Protein AF-A0AAP0NR11-F1 (afdb_monomer)

Secondary structure (DSSP, 8-state):
---EEEP--EETTEE---EEEHHHHHHHHS--HHHHHS-TT---TTTTT---SHHHHHHTTPPP--S-HHHHHHTT-SSHHHHHHHH-TTS---------GGGTT---TTHHHHHHHHHHH---S-TTS--HHHHHHHHHHHHHHHHTT-TTSS----S-TTHHHHHHHHHHHHTTTHHHH--GGGG-TTSHHHHHS-HHHHHHHHHHHHHHHHTSHHHHHHHHHHHHHHHHHHHHHHHHHHHHHHHHHHHHHHHHHHHHHHHHHHHTS-----------

Radius of gyration: 32.64 Å; Cα contacts (8 Å, |Δi|>4): 226; chains: 1; bounding box: 87×51×106 Å

InterPro domains:
  IPR018866 Zinc-finger domain of monoamine-oxidase A repressor R1 [PF10497] (2-84)
  IPR040221 CDCA7/CDA7L [PTHR31169] (1-272)

Mean predicted aligned error: 17.97 Å

pLDDT: mean 75.11, std 17.13, range [30.91, 95.12]

Solvent-accessible surface area (backbone atoms only — not comparable to full-atom values): 16520 Å² total; per-residue (Å²): 133,87,62,59,20,61,30,54,42,68,56,94,94,38,73,45,86,58,67,37,44,37,66,56,33,23,33,45,63,58,40,56,26,75,66,44,53,73,39,82,74,33,58,40,49,65,81,68,71,66,40,66,46,48,70,54,22,46,76,72,76,40,75,59,60,72,90,38,50,65,56,19,49,72,46,66,32,75,8,31,45,60,41,44,70,76,58,40,84,82,70,64,73,81,59,79,79,83,67,74,56,49,80,85,67,59,63,54,91,65,42,70,57,48,30,52,48,38,57,75,70,46,82,74,94,60,90,90,64,83,50,58,53,56,53,52,48,49,52,38,50,51,57,46,37,60,74,73,72,53,79,74,76,83,71,69,89,60,102,57,103,25,62,63,40,56,53,47,52,48,53,30,56,78,67,56,58,44,82,80,82,51,68,85,70,42,51,42,83,75,44,58,35,55,71,73,49,53,58,68,59,54,49,53,56,49,51,51,47,49,54,52,31,58,68,28,67,71,51,40,54,50,51,51,52,51,50,50,54,51,52,51,52,45,50,55,46,32,51,53,51,51,56,50,53,51,52,51,54,52,51,52,51,53,51,51,52,53,51,54,52,54,53,54,60,61,73,71,57,78,86,77,72,82,81,80,79,82,80,132

Structure (mmCIF, N/CA/C/O backbone):
data_AF-A0AAP0NR11-F1
#
_entry.id   AF-A0AAP0NR11-F1
#
loop_
_atom_site.group_PDB
_atom_site.id
_atom_site.type_symbol
_atom_site.label_atom_id
_atom_site.label_alt_id
_atom_site.label_comp_id
_atom_site.label_asym_id
_atom_site.label_entity_id
_atom_site.label_seq_id
_atom_site.pdbx_PDB_ins_code
_atom_site.Cartn_x
_atom_site.Cartn_y
_atom_site.Cartn_z
_atom_site.occupancy
_atom_site.B_iso_or_equiv
_atom_site.auth_seq_id
_atom_site.auth_comp_id
_atom_site.auth_asym_id
_atom_site.auth_atom_id
_atom_site.pdbx_PDB_model_num
ATOM 1 N N . MET A 1 1 ? 3.308 -24.407 17.483 1.00 49.34 1 MET A N 1
ATOM 2 C CA . MET A 1 1 ? 1.849 -24.651 17.505 1.00 49.34 1 MET A CA 1
ATOM 3 C C . MET A 1 1 ? 1.157 -23.305 17.595 1.00 49.34 1 MET A C 1
ATOM 5 O O . MET A 1 1 ? 1.427 -22.575 18.539 1.00 49.34 1 MET A O 1
ATOM 9 N N . ASP A 1 2 ? 0.330 -22.951 16.612 1.00 61.47 2 ASP A N 1
ATOM 10 C CA . ASP A 1 2 ? -0.389 -21.673 16.616 1.00 61.47 2 ASP A CA 1
ATOM 11 C C . ASP A 1 2 ? -1.641 -21.787 17.493 1.00 61.47 2 ASP A C 1
ATOM 13 O O . ASP A 1 2 ? -2.622 -22.430 17.123 1.00 61.47 2 ASP A O 1
ATOM 17 N N . PHE A 1 3 ? -1.594 -21.173 18.672 1.00 80.56 3 PHE A N 1
ATOM 18 C CA . PHE A 1 3 ? -2.722 -21.089 19.595 1.00 80.56 3 PHE A CA 1
ATOM 19 C C . PHE A 1 3 ? -3.947 -20.419 18.929 1.00 80.56 3 PHE A C 1
ATOM 21 O O . PHE A 1 3 ? -3.820 -19.422 18.200 1.00 80.56 3 PHE A O 1
ATOM 28 N N . ALA A 1 4 ? -5.145 -20.969 19.162 1.00 86.38 4 ALA A N 1
ATOM 29 C CA . ALA A 1 4 ? -6.392 -20.514 18.549 1.00 86.38 4 ALA A CA 1
ATOM 30 C C . ALA A 1 4 ? -7.569 -20.565 19.532 1.00 86.38 4 ALA A C 1
ATOM 32 O O . ALA A 1 4 ? -7.742 -21.556 20.233 1.00 86.38 4 ALA A O 1
ATOM 33 N N . ALA A 1 5 ? -8.406 -19.525 19.511 1.00 91.19 5 ALA A N 1
ATOM 34 C CA . ALA A 1 5 ? -9.618 -19.440 20.320 1.00 91.19 5 ALA A CA 1
ATOM 35 C C . ALA A 1 5 ? -10.803 -20.129 19.625 1.00 91.19 5 ALA A C 1
ATOM 37 O O . ALA A 1 5 ? -11.060 -19.893 18.433 1.00 91.19 5 ALA A O 1
ATOM 38 N N . SER A 1 6 ? -11.547 -20.951 20.365 1.00 93.00 6 SER A N 1
ATOM 39 C CA . SER A 1 6 ? -12.730 -21.681 19.892 1.00 93.00 6 SER A CA 1
ATOM 40 C C . SER A 1 6 ? -14.030 -21.024 20.347 1.00 93.00 6 SER A C 1
ATOM 42 O O . SER A 1 6 ? -14.212 -20.717 21.520 1.00 93.00 6 SER A O 1
ATOM 44 N N . CYS A 1 7 ? -14.975 -20.845 19.422 1.00 94.25 7 CYS A N 1
ATOM 45 C CA . CYS A 1 7 ? -16.296 -20.303 19.739 1.00 94.25 7 CYS A CA 1
ATOM 46 C C . CYS A 1 7 ? -17.083 -21.240 20.668 1.00 94.25 7 CYS A C 1
ATOM 48 O O . CYS A 1 7 ? -17.211 -22.422 20.363 1.00 94.25 7 CYS A O 1
ATOM 50 N N . LYS A 1 8 ? -17.693 -20.706 21.733 1.00 92.88 8 LYS A N 1
ATOM 51 C CA . LYS A 1 8 ? -18.526 -21.476 22.679 1.00 92.88 8 LYS A CA 1
ATOM 52 C C . LYS A 1 8 ? -20.033 -21.361 22.402 1.00 92.88 8 LYS A C 1
ATOM 54 O O . LYS A 1 8 ? -20.853 -21.948 23.094 1.00 92.88 8 LYS A O 1
ATOM 59 N N . ASN A 1 9 ? -20.423 -20.613 21.364 1.00 92.69 9 ASN A N 1
ATOM 60 C CA . ASN A 1 9 ? -21.831 -20.430 21.006 1.00 92.69 9 ASN A CA 1
ATOM 61 C C . ASN A 1 9 ? -22.485 -21.729 20.501 1.00 92.69 9 ASN A C 1
ATOM 63 O O . ASN A 1 9 ? -21.974 -22.354 19.570 1.00 92.69 9 ASN A O 1
ATOM 67 N N . GLN A 1 10 ? -23.677 -22.026 21.013 1.00 89.69 10 GLN A N 1
ATOM 68 C CA . GLN A 1 10 ? -24.597 -23.035 20.486 1.00 89.69 10 GLN A CA 1
ATOM 69 C C . GLN A 1 10 ? -25.785 -22.332 19.817 1.00 89.69 10 GLN A C 1
ATOM 71 O O . GLN A 1 10 ? -26.275 -21.319 20.321 1.00 89.69 10 GLN A O 1
ATOM 76 N N . LYS A 1 11 ? -26.196 -22.798 18.636 1.00 82.88 11 LYS A N 1
ATOM 77 C CA . LYS A 1 11 ? -27.389 -22.304 17.937 1.00 82.88 11 LYS A CA 1
ATOM 78 C C . LYS A 1 11 ? -28.123 -23.495 17.328 1.00 82.88 11 LYS A C 1
ATOM 80 O O . LYS A 1 11 ? -27.483 -24.270 16.624 1.00 82.88 11 LYS A O 1
ATOM 85 N N . ASP A 1 12 ? -29.426 -23.608 17.585 1.00 79.50 12 ASP A N 1
ATOM 86 C CA . ASP A 1 12 ? -30.281 -24.698 17.089 1.00 79.50 12 ASP A CA 1
ATOM 87 C C . ASP A 1 12 ? -29.669 -26.083 17.409 1.00 79.50 12 ASP A C 1
ATOM 89 O O . ASP A 1 12 ? -29.447 -26.900 16.516 1.00 79.50 12 ASP A O 1
ATOM 93 N N . ASP A 1 13 ? -29.255 -26.268 18.672 1.00 82.62 13 ASP A N 1
ATOM 94 C CA . ASP A 1 13 ? -28.552 -27.447 19.215 1.00 82.62 13 ASP A CA 1
ATOM 95 C C . ASP A 1 13 ? -27.232 -27.832 18.519 1.00 82.62 13 ASP A C 1
ATOM 97 O O . ASP A 1 13 ? -26.645 -28.883 18.780 1.00 82.62 13 ASP A O 1
ATOM 101 N N . LYS A 1 14 ? -26.692 -26.952 17.664 1.00 89.44 14 LYS A N 1
ATOM 102 C CA . LYS A 1 14 ? -25.403 -27.140 16.987 1.00 89.44 14 LYS A CA 1
ATOM 103 C C . LYS A 1 14 ? -24.339 -26.206 17.551 1.00 89.44 14 LYS A C 1
ATOM 105 O O . LYS A 1 14 ? -24.483 -24.979 17.565 1.00 89.44 14 LYS A O 1
ATOM 110 N N . ALA A 1 15 ? -23.222 -26.795 17.974 1.00 90.25 15 ALA A N 1
ATOM 111 C CA . ALA A 1 15 ? -22.044 -26.049 18.394 1.00 90.25 15 ALA A CA 1
ATOM 112 C C . ALA A 1 15 ? -21.392 -25.335 17.200 1.00 90.25 15 ALA A C 1
ATOM 114 O O . ALA A 1 15 ? -21.221 -25.893 16.113 1.00 90.25 15 ALA A O 1
ATOM 115 N N . CYS A 1 16 ? -21.004 -24.080 17.402 1.00 92.62 16 CYS A N 1
ATOM 116 C CA . CYS A 1 16 ? -20.279 -23.315 16.400 1.00 92.62 16 CYS A CA 1
ATOM 117 C C . CYS A 1 16 ? -18.849 -23.853 16.234 1.00 92.62 16 CYS A C 1
ATOM 119 O O . CYS A 1 16 ? -18.054 -23.812 17.166 1.00 92.62 16 CYS A O 1
ATOM 121 N N . SER A 1 17 ? -18.485 -24.279 15.024 1.00 91.75 17 SER A N 1
ATOM 122 C CA . SER A 1 17 ? -17.158 -24.839 14.721 1.00 91.75 17 SER A CA 1
ATOM 123 C C . SER A 1 17 ? -16.070 -23.795 14.425 1.00 91.75 17 SER A C 1
ATOM 125 O O . SER A 1 17 ? -14.934 -24.148 14.113 1.00 91.75 17 SER A O 1
ATOM 127 N N . PHE A 1 18 ? -16.387 -22.496 14.492 1.00 90.50 18 PHE A N 1
ATOM 128 C CA . PHE A 1 18 ? -15.426 -21.448 14.150 1.00 90.50 18 PHE A CA 1
ATOM 129 C C . PHE A 1 18 ? -14.311 -21.332 15.191 1.00 90.50 18 PHE A C 1
ATOM 131 O O . PHE A 1 18 ? -14.563 -21.096 16.376 1.00 90.50 18 PHE A O 1
ATOM 138 N N . ARG A 1 19 ? -13.071 -21.386 14.699 1.00 90.81 19 ARG A N 1
ATOM 139 C CA . ARG A 1 19 ? -11.845 -21.113 15.450 1.00 90.81 19 ARG A CA 1
ATOM 140 C C . ARG A 1 19 ? -11.096 -19.939 14.838 1.00 90.81 19 ARG A C 1
ATOM 142 O O . ARG A 1 19 ? -11.126 -19.743 13.623 1.00 90.81 19 ARG A O 1
ATOM 149 N N . PHE A 1 20 ? -10.430 -19.157 15.677 1.00 91.25 20 PHE A N 1
ATOM 150 C CA . PHE A 1 20 ? -9.641 -18.003 15.258 1.00 91.25 20 PHE A CA 1
ATOM 151 C C . PHE A 1 20 ? -8.220 -18.131 15.789 1.00 91.25 20 PHE A C 1
ATOM 153 O O . PHE A 1 20 ? -8.024 -18.238 16.995 1.00 91.25 20 PHE A O 1
ATOM 160 N N . CYS A 1 21 ? -7.223 -18.073 14.905 1.00 92.12 21 CYS A N 1
ATOM 161 C CA . CYS A 1 21 ? -5.835 -17.980 15.349 1.00 92.12 21 CYS A CA 1
ATOM 162 C C . CYS A 1 21 ? -5.571 -16.631 16.034 1.00 92.12 21 CYS A C 1
ATOM 164 O O . CYS A 1 21 ? -6.251 -15.632 15.748 1.00 92.12 21 CYS A O 1
ATOM 166 N N . TYR A 1 22 ? -4.536 -16.583 16.878 1.00 91.62 22 TYR A N 1
ATOM 167 C CA . TYR A 1 22 ? -4.174 -15.380 17.636 1.00 91.62 22 TYR A CA 1
ATOM 168 C C . TYR A 1 22 ? -4.027 -14.134 16.740 1.00 91.62 22 TYR A C 1
ATOM 170 O O . TYR A 1 22 ? -4.594 -13.080 17.033 1.00 91.62 22 TYR A O 1
ATOM 178 N N . LYS A 1 23 ? -3.337 -14.253 15.590 1.00 91.56 23 LYS A N 1
ATOM 179 C CA . LYS A 1 23 ? -3.104 -13.123 14.669 1.00 91.56 23 LYS A CA 1
ATOM 180 C C . LYS A 1 23 ? -4.404 -12.593 14.089 1.00 91.56 23 LYS A C 1
ATOM 182 O O . LYS A 1 23 ? -4.552 -11.381 13.944 1.00 91.56 23 LYS A O 1
ATOM 187 N N . CYS A 1 24 ? -5.317 -13.475 13.689 1.00 91.81 24 CYS A N 1
ATOM 188 C CA . CYS A 1 24 ? -6.574 -13.052 13.087 1.00 91.81 24 CYS A CA 1
ATOM 189 C C . CYS A 1 24 ? -7.455 -12.356 14.112 1.00 91.81 24 CYS A C 1
ATOM 191 O O . CYS A 1 24 ? -8.019 -11.312 13.792 1.00 91.81 24 CYS A O 1
ATOM 193 N N . LEU A 1 25 ? -7.547 -12.904 15.322 1.00 93.06 25 LEU A N 1
ATOM 194 C CA . LEU A 1 25 ? -8.389 -12.337 16.361 1.00 93.06 25 LEU A CA 1
ATOM 195 C C . LEU A 1 25 ? -7.869 -10.963 16.812 1.00 93.06 25 LEU A C 1
ATOM 197 O O . LEU A 1 25 ? -8.614 -9.980 16.768 1.00 93.06 25 LEU A O 1
ATOM 201 N N . LEU A 1 26 ? -6.560 -10.863 17.058 1.00 93.31 26 LEU A N 1
ATOM 202 C CA . LEU A 1 26 ? -5.912 -9.620 17.463 1.00 93.31 26 LEU A CA 1
ATOM 203 C C . LEU A 1 26 ? -5.970 -8.563 16.356 1.00 93.31 26 LEU A C 1
ATOM 205 O O . LEU A 1 26 ? -6.499 -7.474 16.553 1.00 93.31 26 LEU A O 1
ATOM 209 N N . ASN A 1 27 ? -5.474 -8.875 15.156 1.00 93.56 27 ASN A N 1
ATOM 210 C CA . ASN A 1 27 ? -5.339 -7.856 14.115 1.00 93.56 27 ASN A CA 1
ATOM 211 C C . ASN A 1 27 ? -6.687 -7.457 13.494 1.00 93.56 27 ASN A C 1
ATOM 213 O O . ASN A 1 27 ? -6.830 -6.317 13.051 1.00 93.56 27 ASN A O 1
ATOM 217 N N . ARG A 1 28 ? -7.675 -8.364 13.409 1.00 93.44 28 ARG A N 1
ATOM 218 C CA . ARG A 1 28 ? -8.979 -8.029 12.804 1.00 93.44 28 ARG A CA 1
ATOM 219 C C . ARG A 1 28 ? -9.981 -7.473 13.801 1.00 93.44 28 ARG A C 1
ATOM 221 O O . ARG A 1 28 ? -10.780 -6.644 13.376 1.00 93.44 28 ARG A O 1
ATOM 228 N N . TYR A 1 29 ? -9.947 -7.907 15.059 1.00 94.50 29 TYR A N 1
ATOM 229 C CA . TYR A 1 29 ? -10.989 -7.587 16.042 1.00 94.50 29 TYR A CA 1
ATOM 230 C C . TYR A 1 29 ? -10.459 -6.975 17.344 1.00 94.50 29 TYR A C 1
ATOM 232 O O . TYR A 1 29 ? -11.252 -6.440 18.105 1.00 94.50 29 TYR A O 1
ATOM 240 N N . GLY A 1 30 ? -9.144 -6.988 17.582 1.00 93.38 30 GLY A N 1
ATOM 241 C CA . GLY A 1 30 ? -8.538 -6.395 18.779 1.00 93.38 30 GLY A CA 1
ATOM 242 C C . GLY A 1 30 ? -8.634 -7.278 20.021 1.00 93.38 30 GLY A C 1
ATOM 243 O O . GLY A 1 30 ? -8.375 -6.806 21.120 1.00 93.38 30 GLY A O 1
ATOM 244 N N . GLU A 1 31 ? -8.998 -8.549 19.853 1.00 94.19 31 GLU A N 1
ATOM 245 C CA . GLU A 1 31 ? -9.182 -9.519 20.936 1.00 94.19 31 GLU A CA 1
ATOM 246 C C . GLU A 1 31 ? -7.982 -10.476 21.004 1.00 94.19 31 GLU A C 1
ATOM 248 O O . GLU A 1 31 ? -7.494 -10.939 19.968 1.00 94.19 31 GLU A O 1
ATOM 253 N N . LYS A 1 32 ? -7.492 -10.789 22.209 1.00 92.38 32 LYS A N 1
ATOM 254 C CA . LYS A 1 32 ? -6.406 -11.765 22.399 1.00 92.38 32 LYS A CA 1
ATOM 255 C C . LYS A 1 32 ? -6.979 -13.165 22.555 1.00 92.38 32 LYS A C 1
ATOM 257 O O . LYS A 1 32 ? -7.907 -13.367 23.331 1.00 92.38 32 LYS A O 1
ATOM 262 N N . ALA A 1 33 ? -6.439 -14.131 21.818 1.00 91.38 33 ALA A N 1
ATOM 263 C CA . ALA A 1 33 ? -6.994 -15.482 21.799 1.00 91.38 33 ALA A CA 1
ATOM 264 C C . ALA A 1 33 ? -6.920 -16.153 23.173 1.00 91.38 33 ALA A C 1
ATOM 266 O O . ALA A 1 33 ? -7.853 -16.851 23.550 1.00 91.38 33 ALA A O 1
ATOM 267 N N . GLU A 1 34 ? -5.842 -15.921 23.914 1.00 90.00 34 GLU A N 1
ATOM 268 C CA . GLU A 1 34 ? -5.589 -16.492 25.235 1.00 90.00 34 GLU A CA 1
ATOM 269 C C . GLU A 1 34 ? -6.662 -16.046 26.231 1.00 90.00 34 GLU A C 1
ATOM 271 O O . GLU A 1 34 ? -7.230 -16.861 26.948 1.00 90.00 34 GLU A O 1
ATOM 276 N N . GLU A 1 35 ? -6.999 -14.755 26.208 1.00 90.75 35 GLU A N 1
ATOM 277 C CA . GLU A 1 35 ? -8.055 -14.180 27.042 1.00 90.75 35 GLU A CA 1
ATOM 278 C C . GLU A 1 35 ? -9.434 -14.725 26.640 1.00 90.75 35 GLU A C 1
ATOM 280 O O . GLU A 1 35 ? -10.253 -15.028 27.502 1.00 90.75 35 GLU A O 1
ATOM 285 N N . MET A 1 36 ? -9.696 -14.875 25.336 1.00 91.12 36 MET A N 1
ATOM 286 C CA . MET A 1 36 ? -10.998 -15.338 24.846 1.00 91.12 36 MET A CA 1
ATOM 287 C C . MET A 1 36 ? -11.228 -16.840 25.056 1.00 91.12 36 MET A C 1
ATOM 289 O O . MET A 1 36 ? -12.372 -17.251 25.215 1.00 91.12 36 MET A O 1
ATOM 293 N N . GLU A 1 37 ? -10.179 -17.665 25.066 1.00 87.38 37 GLU A N 1
ATOM 294 C CA . GLU A 1 37 ? -10.310 -19.108 25.315 1.00 87.38 37 GLU A CA 1
ATOM 295 C C . GLU A 1 37 ? -10.676 -19.409 26.778 1.00 87.38 37 GLU A C 1
ATOM 297 O O . GLU A 1 37 ? -11.389 -20.376 27.039 1.00 87.38 37 GLU A O 1
ATOM 302 N N . LEU A 1 38 ? -10.243 -18.561 27.720 1.00 88.00 38 LEU A N 1
ATOM 303 C CA . LEU A 1 38 ? -10.585 -18.670 29.145 1.00 88.00 38 LEU A CA 1
ATOM 304 C C . LEU A 1 38 ? -12.047 -18.297 29.444 1.00 88.00 38 LEU A C 1
ATOM 306 O O . LEU A 1 38 ? -12.577 -18.657 30.494 1.00 88.00 38 LEU A O 1
ATOM 310 N N . LEU A 1 39 ? -12.708 -17.578 28.535 1.00 86.75 39 LEU A N 1
ATOM 311 C CA . LEU A 1 39 ? -14.103 -17.178 28.680 1.00 86.75 39 LEU A CA 1
ATOM 312 C C . LEU A 1 39 ? -15.030 -18.317 28.231 1.00 86.75 39 LEU A C 1
ATOM 314 O O . LEU A 1 39 ? -15.164 -18.609 27.040 1.00 86.75 39 LEU A O 1
ATOM 318 N N . GLY A 1 40 ? -15.711 -18.940 29.196 1.00 84.50 40 GLY A N 1
ATOM 319 C CA . GLY A 1 40 ? -16.619 -20.070 28.955 1.00 84.50 40 GLY A CA 1
ATOM 320 C C . GLY A 1 40 ? -17.818 -19.750 28.052 1.00 84.50 40 GLY A C 1
ATOM 321 O O . GLY A 1 40 ? -18.395 -20.655 27.454 1.00 84.50 40 GLY A O 1
ATOM 322 N N . ASP A 1 41 ? -18.167 -18.474 27.900 1.00 89.81 41 ASP A N 1
ATOM 323 C CA . ASP A 1 41 ? -19.297 -17.979 27.113 1.00 89.81 41 ASP A CA 1
ATOM 324 C C . ASP A 1 41 ? -18.874 -17.191 25.858 1.00 89.81 41 ASP A C 1
ATOM 326 O O . ASP A 1 41 ? -19.718 -16.590 25.181 1.00 89.81 41 ASP A O 1
ATOM 330 N N . TRP A 1 42 ? -17.583 -17.197 25.498 1.00 94.00 42 TRP A N 1
ATOM 331 C CA . TRP A 1 42 ? -17.103 -16.393 24.377 1.00 94.00 42 TRP A CA 1
ATOM 332 C C . TRP A 1 42 ? -17.740 -16.793 23.039 1.00 94.00 42 TRP A C 1
ATOM 334 O O . TRP A 1 42 ? -17.718 -17.948 22.595 1.00 94.00 42 TRP A O 1
ATOM 344 N N . LYS A 1 43 ? -18.268 -15.788 22.333 1.00 95.06 43 LYS A N 1
ATOM 345 C CA . LYS A 1 43 ? -18.882 -15.934 21.007 1.00 95.06 43 LYS A CA 1
ATOM 346 C C . LYS A 1 43 ? -17.980 -15.333 19.941 1.00 95.06 43 LYS A C 1
ATOM 348 O O . LYS A 1 43 ? -17.540 -14.189 20.044 1.00 95.06 43 LYS A O 1
ATOM 353 N N . CYS A 1 44 ? -17.761 -16.054 18.847 1.00 94.62 44 CYS A N 1
ATOM 354 C CA . CYS A 1 44 ? -16.902 -15.550 17.782 1.00 94.62 44 CYS A CA 1
ATOM 355 C C . CYS A 1 44 ? -17.515 -14.333 17.055 1.00 94.62 44 CYS A C 1
ATOM 357 O O . CYS A 1 44 ? -18.737 -14.136 17.083 1.00 94.62 44 CYS A O 1
ATOM 359 N N . PRO A 1 45 ? -16.703 -13.539 16.330 1.00 95.12 45 PRO A N 1
ATOM 360 C CA . PRO A 1 45 ? -17.183 -12.375 15.582 1.00 95.12 45 PRO A CA 1
ATOM 361 C C . PRO A 1 45 ? -18.342 -12.666 14.618 1.00 95.12 45 PRO A C 1
ATOM 363 O O . PRO A 1 45 ? -19.176 -11.800 14.367 1.00 95.12 45 PRO A O 1
ATOM 366 N N . LYS A 1 46 ? -18.421 -13.883 14.060 1.00 93.62 46 LYS A N 1
ATOM 367 C CA . LYS A 1 46 ? -19.529 -14.285 13.178 1.00 93.62 46 LYS A CA 1
ATOM 368 C C . LYS A 1 46 ? -20.831 -14.467 13.958 1.00 93.62 46 LYS A C 1
ATOM 370 O O . LYS A 1 46 ? -21.846 -13.922 13.538 1.00 93.62 46 LYS A O 1
ATOM 375 N N . CYS A 1 47 ? -20.791 -15.168 15.092 1.00 94.00 47 CYS A N 1
ATOM 376 C CA . CYS A 1 47 ? -21.945 -15.354 15.978 1.00 94.00 47 CYS A CA 1
ATOM 377 C C . CYS A 1 47 ? -22.429 -14.038 16.596 1.00 94.00 47 CYS A C 1
ATOM 379 O O . CYS A 1 47 ? -23.623 -13.871 16.800 1.00 94.00 47 CYS A O 1
ATOM 381 N N . ARG A 1 48 ? -21.517 -13.090 16.838 1.00 93.62 48 ARG A N 1
ATOM 382 C CA . ARG A 1 48 ? -21.843 -11.728 17.292 1.00 93.62 48 ARG A CA 1
ATOM 383 C C . ARG A 1 48 ? -22.333 -10.793 16.181 1.00 93.62 48 ARG A C 1
ATOM 385 O O . ARG A 1 48 ? -22.655 -9.648 16.459 1.00 93.62 48 ARG A O 1
ATOM 392 N N . GLY A 1 49 ? -22.337 -11.230 14.920 1.00 91.00 49 GLY A N 1
ATOM 393 C CA . GLY A 1 49 ? -22.761 -10.394 13.793 1.00 91.00 49 GLY A CA 1
ATOM 394 C C . GLY A 1 49 ? -21.766 -9.300 13.378 1.00 91.00 49 GLY A C 1
ATOM 395 O O . GLY A 1 49 ? -22.084 -8.516 12.493 1.00 91.00 49 GLY A O 1
ATOM 396 N N . ILE A 1 50 ? -20.549 -9.277 13.930 1.00 91.88 50 ILE A N 1
ATOM 397 C CA . ILE A 1 50 ? -19.529 -8.237 13.676 1.00 91.88 50 ILE A CA 1
ATOM 398 C C . ILE A 1 50 ? -18.393 -8.692 12.745 1.00 91.88 50 ILE A C 1
ATOM 400 O O . ILE A 1 50 ? -17.451 -7.949 12.488 1.00 91.88 50 ILE A O 1
ATOM 404 N N . CYS A 1 51 ? -18.440 -9.924 12.228 1.00 93.19 51 CYS A N 1
ATOM 405 C CA . CYS A 1 51 ? -17.381 -10.453 11.363 1.00 93.19 51 CYS A CA 1
ATOM 406 C C . CYS A 1 51 ? -17.138 -9.555 10.136 1.00 93.19 51 CYS A C 1
ATOM 408 O O . CYS A 1 51 ? -18.084 -9.258 9.410 1.00 93.19 51 CYS A O 1
ATOM 410 N N . ASN A 1 52 ? -15.885 -9.175 9.882 1.00 90.25 52 ASN A N 1
ATOM 411 C CA . ASN A 1 52 ? -15.480 -8.304 8.770 1.00 90.25 52 ASN A CA 1
ATOM 412 C C . ASN A 1 52 ? -14.838 -9.077 7.601 1.00 90.25 52 ASN A C 1
ATOM 414 O O . ASN A 1 52 ? -14.037 -8.541 6.837 1.00 90.25 52 ASN A O 1
ATOM 418 N N . CYS A 1 53 ? -15.127 -10.376 7.464 1.00 88.81 53 CYS A N 1
ATOM 419 C CA . CYS A 1 53 ? -14.688 -11.117 6.284 1.00 88.81 53 CYS A CA 1
ATOM 420 C C . CYS A 1 53 ? -15.512 -10.712 5.053 1.00 88.81 53 CYS A C 1
ATOM 422 O O . CYS A 1 53 ? -16.656 -10.275 5.173 1.00 88.81 53 CYS A O 1
ATOM 424 N N . SER A 1 54 ? -14.948 -10.912 3.862 1.00 87.06 54 SER A N 1
ATOM 425 C CA . SER A 1 54 ? -15.597 -10.584 2.587 1.00 87.06 54 SER A CA 1
ATOM 426 C C . SER A 1 54 ? -17.000 -11.187 2.465 1.00 87.06 54 SER A C 1
ATOM 428 O O . SER A 1 54 ? -17.937 -10.483 2.105 1.00 87.06 54 SER A O 1
ATOM 430 N N . PHE A 1 55 ? -17.166 -12.460 2.831 1.00 89.69 55 PHE A N 1
ATOM 431 C CA . PHE A 1 55 ? -18.455 -13.152 2.776 1.00 89.69 55 PHE A CA 1
ATOM 432 C C . PHE A 1 55 ? -19.510 -12.536 3.704 1.00 89.69 55 PHE A C 1
ATOM 434 O O . PHE A 1 55 ? -20.654 -12.351 3.297 1.00 89.69 55 PHE A O 1
ATOM 441 N N . CYS A 1 56 ? -19.142 -12.210 4.947 1.00 90.81 56 CYS A N 1
ATOM 442 C CA . CYS A 1 56 ? -20.085 -11.628 5.903 1.00 90.81 56 CYS A CA 1
ATOM 443 C C . CYS A 1 56 ? -20.435 -10.180 5.547 1.00 90.81 56 CYS A C 1
ATOM 445 O O . CYS A 1 56 ? -21.587 -9.796 5.705 1.00 90.81 56 CYS A O 1
ATOM 447 N N . MET A 1 57 ? -19.475 -9.404 5.036 1.00 90.25 57 MET A N 1
ATOM 448 C CA . MET A 1 57 ? -19.713 -8.027 4.592 1.00 90.25 57 MET A CA 1
ATOM 449 C C . MET A 1 57 ? -20.656 -7.984 3.388 1.00 90.25 57 MET A C 1
ATOM 451 O O . MET A 1 57 ? -21.670 -7.295 3.455 1.00 90.25 57 MET A O 1
ATOM 455 N N . LYS A 1 58 ? -20.407 -8.808 2.356 1.00 89.31 58 LYS A N 1
ATOM 456 C CA . LYS A 1 58 ? -21.299 -8.922 1.187 1.00 89.31 58 LYS A CA 1
ATOM 457 C C . LYS A 1 58 ? -22.720 -9.319 1.584 1.00 89.31 58 LYS A C 1
ATOM 459 O O . LYS A 1 58 ? -23.674 -8.726 1.103 1.00 89.31 58 LYS A O 1
ATOM 464 N N . ARG A 1 59 ? -22.868 -10.281 2.505 1.00 91.06 59 ARG A N 1
ATOM 465 C CA . ARG A 1 59 ? -24.183 -10.702 3.021 1.00 91.06 59 ARG A CA 1
ATOM 466 C C . ARG A 1 59 ? -24.945 -9.564 3.709 1.00 91.06 59 ARG A C 1
ATOM 468 O O . ARG A 1 59 ? -26.166 -9.573 3.697 1.00 91.06 59 ARG A O 1
ATOM 475 N N . ARG A 1 60 ? -24.235 -8.607 4.313 1.00 88.69 60 ARG A N 1
ATOM 476 C CA . ARG A 1 60 ? -24.819 -7.408 4.935 1.00 88.69 60 ARG A CA 1
ATOM 477 C C . ARG A 1 60 ? -24.976 -6.234 3.956 1.00 88.69 60 ARG A C 1
ATOM 479 O O . ARG A 1 60 ? -25.337 -5.153 4.393 1.00 88.69 60 ARG A O 1
ATOM 486 N N . GLY A 1 61 ? -24.674 -6.416 2.668 1.00 85.38 61 GLY A N 1
ATOM 487 C CA . GLY A 1 61 ? -24.744 -5.349 1.663 1.00 85.38 61 GLY A CA 1
ATOM 488 C C . GLY A 1 61 ? -23.577 -4.356 1.697 1.00 85.38 61 GLY A C 1
ATOM 489 O O . GLY A 1 61 ? -23.642 -3.318 1.050 1.00 85.38 61 GLY A O 1
ATOM 490 N N . HIS A 1 62 ? -22.497 -4.654 2.425 1.00 82.88 62 HIS A N 1
ATOM 491 C CA . HIS A 1 62 ? -21.314 -3.795 2.487 1.00 82.88 62 HIS A CA 1
ATOM 492 C C . HIS A 1 62 ? -20.209 -4.262 1.536 1.00 82.88 62 HIS A C 1
ATOM 494 O O . HIS A 1 62 ? -20.083 -5.453 1.225 1.00 82.88 62 HIS A O 1
ATOM 500 N N . GLN A 1 63 ? -19.338 -3.327 1.148 1.00 79.75 63 GLN A N 1
ATOM 501 C CA . GLN A 1 63 ? -18.132 -3.650 0.392 1.00 79.75 63 GLN A CA 1
ATOM 502 C C . GLN A 1 63 ? -17.211 -4.599 1.184 1.00 79.75 63 GLN A C 1
ATOM 504 O O . GLN A 1 63 ? -17.107 -4.498 2.414 1.00 79.75 63 GLN A O 1
ATOM 509 N N . PRO A 1 64 ? -16.527 -5.547 0.5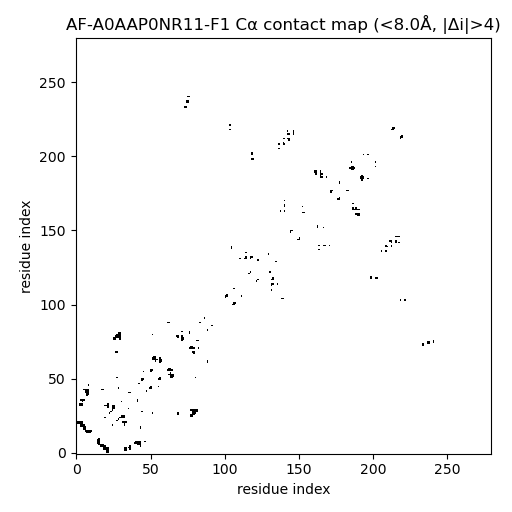15 1.00 85.81 64 PRO A N 1
ATOM 510 C CA . PRO A 1 64 ? -15.557 -6.415 1.169 1.00 85.81 64 PRO A CA 1
ATOM 511 C C . PRO A 1 64 ? -14.432 -5.610 1.831 1.00 85.81 64 PRO A C 1
ATOM 513 O O . PRO A 1 64 ? -13.807 -4.772 1.197 1.00 85.81 64 PRO A O 1
ATOM 516 N N . THR A 1 65 ? -14.103 -5.930 3.083 1.00 83.94 65 THR A N 1
ATOM 517 C CA . THR A 1 65 ? -13.057 -5.220 3.841 1.00 83.94 65 THR A CA 1
ATOM 518 C C . THR A 1 65 ? -11.652 -5.364 3.241 1.00 83.94 65 THR A C 1
ATOM 520 O O . THR A 1 65 ? -10.842 -4.457 3.368 1.00 83.94 65 THR A O 1
ATOM 523 N N . GLY A 1 66 ? -11.328 -6.496 2.606 1.00 84.25 66 GLY A N 1
ATOM 524 C CA . GLY A 1 66 ? -9.970 -6.774 2.119 1.00 84.25 66 GLY A CA 1
ATOM 525 C C . GLY A 1 66 ? -8.944 -7.021 3.241 1.00 84.25 66 GLY A C 1
ATOM 526 O O . GLY A 1 66 ? -9.300 -7.334 4.384 1.00 84.25 66 GLY A O 1
ATOM 527 N N . ILE A 1 67 ? -7.650 -6.933 2.912 1.00 87.06 67 ILE A N 1
ATOM 528 C CA . ILE A 1 67 ? -6.537 -7.101 3.863 1.00 87.06 67 ILE A CA 1
ATOM 529 C C . ILE A 1 67 ? -6.153 -5.725 4.428 1.00 87.06 67 ILE A C 1
ATOM 531 O O . ILE A 1 67 ? -5.336 -5.013 3.857 1.00 87.06 67 ILE A O 1
ATOM 535 N N . LEU A 1 68 ? -6.732 -5.351 5.574 1.00 88.75 68 LEU A N 1
ATOM 536 C CA . LEU A 1 68 ? -6.514 -4.029 6.192 1.00 88.75 68 LEU A CA 1
ATOM 537 C C . LEU A 1 68 ? -5.622 -4.034 7.436 1.00 88.75 68 LEU A C 1
ATOM 539 O O . LEU A 1 68 ? -5.421 -2.983 8.037 1.00 88.75 68 LEU A O 1
ATOM 543 N N . ALA A 1 69 ? -5.087 -5.185 7.851 1.00 87.69 69 ALA A N 1
ATOM 544 C CA . ALA A 1 69 ? -4.335 -5.288 9.105 1.00 87.69 69 ALA A CA 1
ATOM 545 C C . ALA A 1 69 ? -3.126 -4.333 9.153 1.00 87.69 69 ALA A C 1
ATOM 547 O O . ALA A 1 69 ? -2.907 -3.662 10.161 1.00 87.69 69 ALA A O 1
ATOM 548 N N . HIS A 1 70 ? -2.371 -4.228 8.054 1.00 85.88 70 HIS A N 1
ATOM 549 C CA . HIS A 1 70 ? -1.243 -3.297 7.954 1.00 85.88 70 HIS A CA 1
ATOM 550 C C . HIS A 1 70 ? -1.698 -1.841 7.939 1.00 85.88 70 HIS A C 1
ATOM 552 O O . HIS A 1 70 ? -1.099 -1.015 8.623 1.00 85.88 70 HIS A O 1
ATOM 558 N N . THR A 1 71 ? -2.771 -1.534 7.208 1.00 83.19 71 THR A N 1
ATOM 559 C CA . THR A 1 71 ? -3.352 -0.190 7.158 1.00 83.19 71 THR A CA 1
ATOM 560 C C . THR A 1 71 ? -3.785 0.262 8.546 1.00 83.19 71 THR A C 1
ATOM 562 O O . THR A 1 71 ? -3.339 1.317 8.979 1.00 83.19 71 THR A O 1
ATOM 565 N N . ALA A 1 72 ? -4.546 -0.567 9.270 1.00 85.75 72 ALA A N 1
ATOM 566 C CA . ALA A 1 72 ? -5.011 -0.286 10.628 1.00 85.75 72 ALA A CA 1
ATOM 567 C C . ALA A 1 72 ? -3.849 0.018 11.584 1.00 85.75 72 ALA A C 1
ATOM 569 O O . ALA A 1 72 ? -3.851 1.043 12.263 1.00 85.75 72 ALA A O 1
ATOM 570 N N . LYS A 1 73 ? -2.800 -0.814 11.573 1.00 85.25 73 LYS A N 1
ATOM 571 C CA . LYS A 1 73 ? -1.602 -0.571 12.391 1.00 85.25 73 LYS A CA 1
ATOM 572 C C . LYS A 1 73 ? -0.861 0.696 11.977 1.00 85.25 73 LYS A C 1
ATOM 574 O O . LYS A 1 73 ? -0.437 1.477 12.826 1.00 85.25 73 LYS A O 1
ATOM 579 N N . ALA A 1 74 ? -0.701 0.925 10.675 1.00 77.75 74 ALA A N 1
ATOM 580 C CA . ALA A 1 74 ? -0.001 2.097 10.163 1.00 77.75 74 ALA A CA 1
ATOM 581 C C . ALA A 1 74 ? -0.703 3.404 10.563 1.00 77.75 74 ALA A C 1
ATOM 583 O O . ALA A 1 74 ? -0.017 4.392 10.851 1.00 77.75 74 ALA A O 1
ATOM 584 N N . THR A 1 75 ? -2.035 3.390 10.628 1.00 80.12 75 THR A N 1
ATOM 585 C CA . THR A 1 75 ? -2.884 4.516 11.042 1.00 80.12 75 THR A CA 1
ATOM 586 C C . THR A 1 75 ? -3.093 4.610 12.559 1.00 80.12 75 THR A C 1
ATOM 588 O O . THR A 1 75 ? -3.709 5.566 13.018 1.00 80.12 75 THR A O 1
ATOM 591 N N . GLY A 1 76 ? -2.508 3.704 13.354 1.00 81.69 76 GLY A N 1
ATOM 592 C CA . GLY A 1 76 ? -2.510 3.769 14.823 1.00 81.69 76 GLY A CA 1
ATOM 593 C C . GLY A 1 76 ? -3.682 3.058 15.510 1.00 81.69 76 GLY A C 1
ATOM 594 O O . GLY A 1 76 ? -3.839 3.170 16.731 1.00 81.69 76 GLY A O 1
ATOM 595 N N . PHE A 1 77 ? -4.490 2.312 14.758 1.00 86.69 77 PHE A N 1
ATOM 596 C CA . PHE A 1 77 ? -5.508 1.429 15.319 1.00 86.69 77 PHE A CA 1
ATOM 597 C C . PHE A 1 77 ? -4.893 0.098 15.750 1.00 86.69 77 PHE A C 1
ATOM 599 O O . PHE A 1 77 ? -3.952 -0.419 15.142 1.00 86.69 77 PHE A O 1
ATOM 606 N N . SER A 1 78 ? -5.453 -0.470 16.811 1.00 88.38 78 SER A N 1
ATOM 607 C CA . SER A 1 78 ? -5.077 -1.785 17.327 1.00 88.38 78 SER A CA 1
ATOM 608 C C . SER A 1 78 ? -5.626 -2.919 16.461 1.00 88.38 78 SER A C 1
ATOM 610 O O . SER A 1 78 ? -5.023 -3.990 16.395 1.00 88.38 78 SER A O 1
ATOM 612 N N . SER A 1 79 ? -6.737 -2.677 15.755 1.00 93.38 79 SER A N 1
ATOM 613 C CA . SER A 1 79 ? -7.371 -3.667 14.890 1.00 93.38 79 SER A CA 1
ATOM 614 C C . SER A 1 79 ? -8.130 -3.056 13.714 1.00 93.38 79 SER A C 1
ATOM 616 O O . SER A 1 79 ? -8.463 -1.869 13.694 1.00 93.38 79 SER A O 1
ATOM 618 N N . VAL A 1 80 ? -8.442 -3.896 12.724 1.00 93.06 80 VAL A N 1
ATOM 619 C CA . VAL A 1 80 ? -9.290 -3.515 11.585 1.00 93.06 80 VAL A CA 1
ATOM 620 C C . VAL A 1 80 ? -10.694 -3.119 12.044 1.00 93.06 80 VAL A C 1
ATOM 622 O O . VAL A 1 80 ? -11.217 -2.127 11.556 1.00 93.06 80 VAL A O 1
ATOM 625 N N . SER A 1 81 ? -11.302 -3.850 12.982 1.00 92.31 81 SER A N 1
ATOM 626 C CA . SER A 1 81 ? -12.641 -3.531 13.495 1.00 92.31 81 SER A CA 1
ATOM 627 C C . SER A 1 81 ? -12.698 -2.135 14.114 1.00 92.31 81 SER A C 1
ATOM 629 O O . SER A 1 81 ? -13.627 -1.387 13.828 1.00 92.31 81 SER A O 1
ATOM 631 N N . GLU A 1 82 ? -11.686 -1.766 14.903 1.00 89.12 82 GLU A N 1
ATOM 632 C CA . GLU A 1 82 ? -11.575 -0.426 15.491 1.00 89.12 82 GLU A CA 1
ATOM 633 C C . GLU A 1 82 ? -11.482 0.653 14.400 1.00 89.12 82 GLU A C 1
ATOM 635 O O . GLU A 1 82 ? -12.208 1.644 14.433 1.00 89.12 82 GLU A O 1
ATOM 640 N N . MET A 1 83 ? -10.646 0.427 13.380 1.00 87.88 83 MET A N 1
ATOM 641 C CA . MET A 1 83 ? -10.516 1.342 12.242 1.00 87.88 83 MET A CA 1
ATOM 642 C C . MET A 1 83 ? -11.843 1.526 11.486 1.00 87.88 83 MET A C 1
ATOM 644 O O . MET A 1 83 ? -12.213 2.655 11.167 1.00 87.88 83 MET A O 1
ATOM 648 N N . LEU A 1 84 ? -12.572 0.432 11.225 1.00 86.00 84 LEU A N 1
ATOM 649 C CA . LEU A 1 84 ? -13.856 0.451 10.511 1.00 86.00 84 LEU A CA 1
ATOM 650 C C . LEU A 1 84 ? -14.952 1.195 11.289 1.00 86.00 84 LEU A C 1
ATOM 652 O O . LEU A 1 84 ? -15.764 1.888 10.681 1.00 86.00 84 LEU A O 1
ATOM 656 N N . GLN A 1 85 ? -14.977 1.068 12.618 1.00 82.56 85 GLN A N 1
ATOM 657 C CA . GLN A 1 85 ? -15.958 1.748 13.472 1.00 82.56 85 GLN A CA 1
ATOM 658 C C . GLN A 1 85 ? -15.757 3.268 13.503 1.00 82.56 85 GLN A C 1
ATOM 660 O O . GLN A 1 85 ? -16.734 4.008 13.567 1.00 82.56 85 GLN A O 1
ATOM 665 N N . VAL A 1 86 ? -14.505 3.737 13.441 1.00 76.94 86 VAL A N 1
ATOM 666 C CA . VAL A 1 86 ? -14.175 5.172 13.504 1.00 76.94 86 VAL A CA 1
ATOM 667 C C . VAL A 1 86 ? -14.307 5.864 12.148 1.00 76.94 86 VAL A C 1
ATOM 669 O O . VAL A 1 86 ? -14.700 7.026 12.094 1.00 76.94 86 VAL A O 1
ATOM 672 N N . GLN A 1 87 ? -13.961 5.184 11.052 1.00 65.25 87 GLN A N 1
ATOM 673 C CA . GLN A 1 87 ? -13.958 5.789 9.715 1.00 65.25 87 GLN A CA 1
ATOM 674 C C . GLN A 1 87 ? -15.286 5.583 8.959 1.00 65.25 87 GLN A C 1
ATOM 676 O O . GLN A 1 87 ? -15.595 6.356 8.057 1.00 65.25 87 GLN A O 1
ATOM 681 N N . GLY A 1 88 ? -16.113 4.608 9.345 1.00 55.06 88 GLY A N 1
ATOM 682 C CA . GLY A 1 88 ? -17.314 4.219 8.602 1.00 55.06 88 GLY A CA 1
ATOM 683 C C . GLY A 1 88 ? -16.970 3.387 7.351 1.00 55.06 88 GLY A C 1
ATOM 684 O O . GLY A 1 88 ? -15.920 3.592 6.739 1.00 55.06 88 GLY A O 1
ATOM 685 N N . PRO A 1 89 ? -17.822 2.425 6.948 1.00 50.53 89 PRO A N 1
ATOM 686 C CA . PRO A 1 89 ? -17.530 1.510 5.840 1.00 50.53 89 PRO A CA 1
ATOM 687 C C . PRO A 1 89 ? -17.433 2.196 4.466 1.00 50.53 89 PRO A C 1
ATOM 689 O O . PRO A 1 89 ? -16.869 1.610 3.547 1.00 50.53 89 PRO A O 1
ATOM 692 N N . GLU A 1 90 ? -17.944 3.423 4.325 1.00 47.94 90 GLU A N 1
ATOM 693 C CA . GLU A 1 90 ? -17.993 4.161 3.054 1.00 47.94 90 GLU A CA 1
ATOM 694 C C . GLU A 1 90 ? -16.785 5.078 2.808 1.00 47.94 90 GLU A C 1
ATOM 696 O O . GLU A 1 90 ? -16.520 5.440 1.667 1.00 47.94 90 GLU A O 1
ATOM 701 N N . SER A 1 91 ? -15.998 5.420 3.838 1.00 46.41 91 SER A N 1
ATOM 702 C CA . SER A 1 91 ? -14.813 6.283 3.670 1.00 46.41 91 SER A CA 1
ATOM 703 C C . SER A 1 91 ? -13.520 5.507 3.390 1.00 46.41 91 SER A C 1
ATOM 705 O O . SER A 1 91 ? -12.474 6.101 3.121 1.00 46.41 91 SER A O 1
ATOM 707 N N . ILE A 1 92 ? -13.579 4.171 3.420 1.00 48.56 92 ILE A N 1
ATOM 708 C CA . ILE A 1 92 ? -12.441 3.290 3.150 1.00 48.56 92 ILE A CA 1
ATOM 709 C C . ILE A 1 92 ? -12.562 2.776 1.716 1.00 48.56 92 ILE A C 1
ATOM 711 O O . ILE A 1 92 ? -12.694 1.584 1.445 1.00 48.56 92 ILE A O 1
ATOM 715 N N . SER A 1 93 ? -12.484 3.698 0.759 1.00 36.41 93 SER A N 1
ATOM 716 C CA . SER A 1 93 ? -12.030 3.339 -0.577 1.00 36.41 93 SER A CA 1
ATOM 717 C C . SER A 1 93 ? -10.546 2.976 -0.464 1.00 36.41 93 SER A C 1
ATOM 719 O O . SER A 1 93 ? -9.677 3.852 -0.463 1.00 36.41 93 SER A O 1
ATOM 721 N N . VAL A 1 94 ? -10.227 1.683 -0.359 1.00 43.22 94 VAL A N 1
ATOM 722 C CA . VAL A 1 94 ? -8.896 1.206 -0.759 1.00 43.22 94 VAL A CA 1
ATOM 723 C C . VAL A 1 94 ? -8.867 1.218 -2.280 1.00 43.22 94 VAL A C 1
ATOM 725 O O . VAL A 1 94 ? -8.923 0.181 -2.930 1.00 43.22 94 VAL A O 1
ATOM 728 N N . SER A 1 95 ? -8.786 2.411 -2.860 1.00 35.12 95 SER A N 1
ATOM 729 C CA . SER A 1 95 ? -8.110 2.509 -4.142 1.00 35.12 95 SER A CA 1
ATOM 730 C C . SER A 1 95 ? -6.643 2.154 -3.879 1.00 35.12 95 SER A C 1
ATOM 732 O O . SER A 1 95 ? -6.107 2.547 -2.829 1.00 35.12 95 SER A O 1
ATOM 734 N N . PRO A 1 96 ? -5.959 1.436 -4.791 1.00 35.84 96 PRO A N 1
ATOM 735 C CA . PRO A 1 96 ? -4.504 1.476 -4.827 1.00 35.84 96 PRO A CA 1
ATOM 736 C C . PRO A 1 96 ? -4.143 2.951 -4.721 1.00 35.84 96 PRO A C 1
ATOM 738 O O . PRO A 1 96 ? -4.732 3.766 -5.433 1.00 35.84 96 PRO A O 1
ATOM 741 N N . ARG A 1 97 ? -3.322 3.311 -3.730 1.00 36.62 97 ARG A N 1
ATOM 742 C CA . ARG A 1 97 ? -2.949 4.702 -3.464 1.00 36.62 97 ARG A CA 1
ATOM 743 C C . ARG A 1 97 ? -2.664 5.364 -4.810 1.00 36.62 97 ARG A C 1
ATOM 745 O O . ARG A 1 97 ? -1.675 4.999 -5.437 1.00 36.62 97 ARG A O 1
ATOM 752 N N . LYS A 1 98 ? -3.527 6.286 -5.260 1.00 39.09 98 LYS A N 1
ATOM 753 C CA . LYS A 1 98 ? -3.202 7.164 -6.385 1.00 39.09 98 LYS A CA 1
ATOM 754 C C . LYS A 1 98 ? -2.041 8.010 -5.890 1.00 39.09 98 LYS A C 1
ATOM 756 O O . LYS A 1 98 ? -2.227 9.007 -5.193 1.00 39.09 98 LYS A O 1
ATOM 761 N N . LEU A 1 99 ? -0.836 7.506 -6.135 1.00 40.06 99 LEU A N 1
ATOM 762 C CA . LEU A 1 99 ? 0.378 8.278 -6.040 1.00 40.06 99 LEU A CA 1
ATOM 763 C C . LEU A 1 99 ? 0.210 9.387 -7.083 1.00 40.06 99 LEU A C 1
ATOM 765 O O . LEU A 1 99 ? -0.146 9.081 -8.221 1.00 40.06 99 LEU A O 1
ATOM 769 N N . PRO A 1 100 ? 0.390 10.662 -6.729 1.00 40.56 100 PRO A N 1
ATOM 770 C CA . PRO A 1 100 ? 0.193 11.756 -7.668 1.00 40.56 100 PRO A CA 1
ATOM 771 C C . PRO A 1 100 ? 1.361 11.872 -8.663 1.00 40.56 100 PRO A C 1
ATOM 773 O O . PRO A 1 100 ? 1.789 12.977 -8.968 1.00 40.56 100 PRO A O 1
ATOM 776 N N . SER A 1 101 ? 1.874 10.759 -9.206 1.00 42.81 101 SER A N 1
ATOM 777 C CA . SER A 1 101 ? 2.886 10.744 -10.280 1.00 42.81 101 SER A CA 1
ATOM 778 C C . SER A 1 101 ? 2.450 11.538 -11.522 1.00 42.81 101 SER A C 1
ATOM 780 O O . SER A 1 101 ? 3.273 11.873 -12.371 1.00 42.81 101 SER A O 1
ATOM 782 N N . THR A 1 102 ? 1.169 11.905 -11.590 1.00 48.72 102 THR A N 1
ATOM 783 C CA . THR A 1 102 ? 0.549 12.737 -12.617 1.00 48.72 102 THR A CA 1
ATOM 784 C C . THR A 1 102 ? 1.131 14.143 -12.755 1.00 48.72 102 THR A C 1
ATOM 786 O O . THR A 1 102 ? 0.955 14.742 -13.804 1.00 48.72 102 THR A O 1
ATOM 789 N N . LYS A 1 103 ? 1.839 14.704 -11.764 1.00 57.44 103 LYS A N 1
ATOM 790 C CA . LYS A 1 103 ? 2.384 16.071 -11.921 1.00 57.44 103 LYS A CA 1
ATOM 791 C C . LYS A 1 103 ? 3.736 16.154 -12.628 1.00 57.44 103 LYS A C 1
ATOM 793 O O . LYS A 1 103 ? 4.008 17.186 -13.226 1.00 57.44 103 LYS A O 1
ATOM 798 N N . VAL A 1 104 ? 4.570 15.115 -12.539 1.00 63.41 104 VAL A N 1
ATOM 799 C CA . VAL A 1 104 ? 5.941 15.145 -13.089 1.00 63.41 104 VAL A CA 1
ATOM 800 C C . VAL A 1 104 ? 6.040 14.360 -14.399 1.00 63.41 104 VAL A C 1
ATOM 802 O O . VAL A 1 104 ? 6.684 14.820 -15.331 1.00 63.41 104 VAL A O 1
ATOM 805 N N . LEU A 1 105 ? 5.355 13.215 -14.504 1.00 67.38 105 LEU A N 1
ATOM 806 C CA . LEU A 1 105 ? 5.373 12.352 -15.696 1.00 67.38 105 LEU A CA 1
ATOM 807 C C . LEU A 1 105 ? 4.007 12.231 -16.398 1.00 67.38 105 LEU A C 1
ATOM 809 O O . LEU A 1 105 ? 3.904 11.524 -17.392 1.00 67.38 105 LEU A O 1
ATOM 813 N N . ASP A 1 106 ? 2.958 12.880 -15.875 1.00 65.19 106 ASP A N 1
ATOM 814 C CA . ASP A 1 106 ? 1.563 12.805 -16.358 1.00 65.19 106 ASP A CA 1
ATOM 815 C C . ASP A 1 106 ? 1.122 11.402 -16.823 1.00 65.19 106 ASP A C 1
ATOM 817 O O . ASP A 1 106 ? 0.621 11.187 -17.929 1.00 65.19 106 ASP A O 1
ATOM 821 N N . LEU A 1 107 ? 1.365 10.399 -15.971 1.00 71.25 107 LEU A N 1
ATOM 822 C CA . LEU A 1 107 ? 1.038 9.010 -16.284 1.00 71.25 107 LEU A CA 1
ATOM 823 C C . LEU A 1 107 ? -0.472 8.785 -16.140 1.00 71.25 107 LEU A C 1
ATOM 825 O O . LEU A 1 107 ? -1.019 8.826 -15.033 1.00 71.25 107 LEU A O 1
ATOM 829 N N . LYS A 1 108 ? -1.143 8.514 -17.264 1.00 75.31 108 LYS A N 1
ATOM 830 C CA . LYS A 1 108 ? -2.558 8.117 -17.287 1.00 75.31 108 LYS A CA 1
ATOM 831 C C . LYS A 1 108 ? -2.747 6.732 -16.659 1.00 75.31 108 LYS A C 1
ATOM 833 O O . LYS A 1 108 ? -1.851 5.891 -16.659 1.00 75.31 108 LYS A O 1
ATOM 838 N N . GLU A 1 109 ? -3.941 6.484 -16.130 1.00 73.81 109 GLU A N 1
ATOM 839 C CA . GLU A 1 109 ? -4.318 5.180 -15.575 1.00 73.81 109 GLU A CA 1
ATOM 840 C C . GLU A 1 109 ? -4.226 4.091 -16.663 1.00 73.81 109 GLU A C 1
ATOM 842 O O . GLU A 1 109 ? -4.732 4.285 -17.767 1.00 73.81 109 GLU A O 1
ATOM 847 N N . GLY A 1 110 ? -3.533 2.981 -16.383 1.00 74.81 110 GLY A N 1
ATOM 848 C CA . GLY A 1 110 ? -3.278 1.915 -17.362 1.00 74.81 110 GLY A CA 1
ATOM 849 C C . GLY A 1 110 ? -2.066 2.141 -18.280 1.00 74.81 110 GLY A C 1
ATOM 850 O O . GLY A 1 110 ? -1.729 1.266 -19.080 1.00 74.81 110 GLY A O 1
ATOM 851 N N . PHE A 1 111 ? -1.407 3.304 -18.209 1.00 79.62 111 PHE A N 1
ATOM 852 C CA . PHE A 1 111 ? -0.250 3.609 -19.054 1.00 79.62 111 PHE A CA 1
ATOM 853 C C . PHE A 1 111 ? 0.983 2.739 -18.735 1.00 79.62 111 PHE A C 1
ATOM 855 O O . PHE A 1 111 ? 1.552 2.187 -19.679 1.00 79.62 111 PHE A O 1
ATOM 862 N N . PRO A 1 112 ? 1.383 2.524 -17.462 1.00 80.19 112 PRO A N 1
ATOM 863 C CA . PRO A 1 112 ? 2.483 1.610 -17.135 1.00 80.19 112 PRO A CA 1
ATOM 864 C C . PRO A 1 112 ? 2.231 0.178 -17.621 1.00 80.19 112 PRO A C 1
ATOM 866 O O . PRO A 1 112 ? 3.131 -0.477 -18.145 1.00 80.19 112 PRO A O 1
ATOM 869 N N . GLU A 1 113 ? 0.995 -0.299 -17.495 1.00 82.75 113 GLU A N 1
ATOM 870 C CA . GLU A 1 113 ? 0.569 -1.614 -17.962 1.00 82.75 113 GLU A CA 1
ATOM 871 C C . GLU A 1 113 ? 0.667 -1.717 -19.487 1.00 82.75 113 GLU A C 1
ATOM 873 O O . GLU A 1 113 ? 1.133 -2.735 -19.994 1.00 82.75 113 GLU A O 1
ATOM 878 N N . SER A 1 114 ? 0.310 -0.654 -20.216 1.00 81.56 114 SER A N 1
ATOM 879 C CA . SER A 1 114 ? 0.483 -0.564 -21.673 1.00 81.56 114 SER A CA 1
ATOM 880 C C . SER A 1 114 ? 1.958 -0.633 -22.081 1.00 81.56 114 SER A C 1
ATOM 882 O O . SER A 1 114 ? 2.314 -1.390 -22.986 1.00 81.56 114 SER A O 1
ATOM 884 N N . VAL A 1 115 ? 2.837 0.095 -21.380 1.00 83.06 115 VAL A N 1
ATOM 885 C CA . VAL A 1 115 ? 4.293 0.074 -21.620 1.00 83.06 115 VAL A CA 1
ATOM 886 C C . VAL A 1 115 ? 4.862 -1.332 -21.411 1.00 83.06 115 VAL A C 1
ATOM 888 O O . VAL A 1 115 ? 5.601 -1.831 -22.260 1.00 83.06 115 VAL A O 1
ATOM 891 N N . LEU A 1 116 ? 4.499 -1.997 -20.310 1.00 81.50 116 LEU A N 1
ATOM 892 C CA . LEU A 1 116 ? 4.951 -3.359 -20.009 1.00 81.50 116 LEU A CA 1
ATOM 893 C C . LEU A 1 116 ? 4.390 -4.387 -20.994 1.00 81.50 116 LEU A C 1
ATOM 895 O O . LEU A 1 116 ? 5.120 -5.264 -21.457 1.00 81.50 116 LEU A O 1
ATOM 899 N N . TYR A 1 117 ? 3.110 -4.265 -21.347 1.00 81.62 117 TYR A N 1
ATOM 900 C CA . TYR A 1 117 ? 2.467 -5.143 -22.316 1.00 81.62 117 TYR A CA 1
ATOM 901 C C . TYR A 1 117 ? 3.167 -5.071 -23.676 1.00 81.62 117 TYR A C 1
ATOM 903 O O . TYR A 1 117 ? 3.487 -6.111 -24.253 1.00 81.62 117 TYR A O 1
ATOM 911 N N . GLU A 1 118 ? 3.467 -3.860 -24.147 1.00 81.00 118 GLU A N 1
ATOM 912 C CA . GLU A 1 118 ? 4.171 -3.625 -25.406 1.00 81.00 118 GLU A CA 1
ATOM 913 C C . GLU A 1 118 ? 5.624 -4.132 -25.368 1.00 81.00 118 GLU A C 1
ATOM 915 O O . GLU A 1 118 ? 6.103 -4.688 -26.357 1.00 81.00 118 GLU A O 1
ATOM 920 N N . LEU A 1 119 ? 6.319 -4.013 -24.228 1.00 77.56 119 LEU A N 1
ATOM 921 C CA . LEU A 1 119 ? 7.678 -4.549 -24.056 1.00 77.56 119 LEU A CA 1
ATOM 922 C C . LEU A 1 119 ? 7.702 -6.074 -24.174 1.00 77.56 119 LEU A C 1
ATOM 924 O O . LEU A 1 119 ? 8.623 -6.637 -24.766 1.00 77.56 119 LEU A O 1
ATOM 928 N N . MET A 1 120 ? 6.695 -6.733 -23.603 1.00 76.31 120 MET A N 1
ATOM 929 C CA . MET A 1 120 ? 6.612 -8.190 -23.548 1.00 76.31 120 MET A CA 1
ATOM 930 C C . MET A 1 120 ? 6.089 -8.823 -24.841 1.00 76.31 120 MET A C 1
ATOM 932 O O . MET A 1 120 ? 6.557 -9.896 -25.211 1.00 76.31 120 MET A O 1
ATOM 936 N N . HIS A 1 121 ? 5.130 -8.186 -25.520 1.00 73.81 121 HIS A N 1
ATOM 937 C CA . HIS A 1 121 ? 4.406 -8.790 -26.650 1.00 73.81 121 HIS A CA 1
ATOM 938 C C . HIS A 1 121 ? 4.731 -8.146 -28.008 1.00 73.81 121 HIS A C 1
ATOM 940 O O . HIS A 1 121 ? 4.286 -8.642 -29.043 1.00 73.81 121 HIS A O 1
ATOM 946 N N . GLY A 1 122 ? 5.521 -7.066 -28.023 1.00 64.25 122 GLY A N 1
ATOM 947 C CA . GLY A 1 122 ? 5.846 -6.301 -29.225 1.00 64.25 122 GLY A CA 1
ATOM 948 C C . GLY A 1 122 ? 4.697 -5.406 -29.711 1.00 64.25 122 GLY A C 1
ATOM 949 O O . GLY A 1 122 ? 3.547 -5.526 -29.288 1.00 64.25 122 GLY A O 1
ATOM 950 N N . CYS A 1 123 ? 5.005 -4.470 -30.616 1.00 57.44 123 CYS A N 1
ATOM 951 C CA . CYS A 1 123 ? 4.004 -3.557 -31.168 1.00 57.44 123 CYS A CA 1
ATOM 952 C C . CYS A 1 123 ? 3.026 -4.321 -32.080 1.00 57.44 123 CYS A C 1
ATOM 954 O O . CYS A 1 123 ? 3.389 -4.745 -33.181 1.00 57.44 123 CYS A O 1
ATOM 956 N N . GLY A 1 124 ? 1.758 -4.436 -31.680 1.00 53.53 124 GLY A N 1
ATOM 957 C CA . GLY A 1 124 ? 0.689 -4.776 -32.619 1.00 53.53 124 GLY A CA 1
ATOM 958 C C . GLY A 1 124 ? 0.639 -3.721 -33.729 1.00 53.53 124 GLY A C 1
ATOM 959 O O . GLY A 1 124 ? 0.615 -2.530 -33.435 1.00 53.53 124 GLY A O 1
ATOM 960 N N . ARG A 1 125 ? 0.664 -4.147 -34.999 1.00 48.12 125 ARG A N 1
ATOM 961 C CA . ARG A 1 125 ? 0.760 -3.318 -36.221 1.00 48.12 125 ARG A CA 1
ATOM 962 C C . ARG A 1 125 ? -0.352 -2.254 -36.364 1.00 48.12 125 ARG A C 1
ATOM 964 O O . ARG A 1 125 ? -1.195 -2.363 -37.250 1.00 48.12 125 ARG A O 1
ATOM 971 N N . ARG A 1 126 ? -0.379 -1.202 -35.545 1.00 46.03 126 ARG A N 1
ATOM 972 C CA . ARG A 1 126 ? -1.266 -0.045 -35.742 1.00 46.03 126 ARG A CA 1
ATOM 973 C C . ARG A 1 126 ? -0.429 1.155 -36.166 1.00 46.03 126 ARG A C 1
ATOM 975 O O . ARG A 1 126 ? 0.229 1.795 -35.354 1.00 46.03 126 ARG A O 1
ATOM 982 N N . ARG A 1 127 ? -0.428 1.420 -37.477 1.00 41.62 127 ARG A N 1
ATOM 983 C CA . ARG A 1 127 ? 0.119 2.646 -38.075 1.00 41.62 127 ARG A CA 1
ATOM 984 C C . ARG A 1 127 ? -0.570 3.859 -37.441 1.00 41.62 127 ARG A C 1
ATOM 986 O O . ARG A 1 127 ? -1.794 3.936 -37.478 1.00 41.62 127 ARG A O 1
ATOM 993 N N . GLY A 1 128 ? 0.218 4.798 -36.917 1.00 47.88 128 GLY A N 1
ATOM 994 C CA . GLY A 1 128 ? -0.216 6.184 -36.697 1.00 47.88 128 GLY A CA 1
ATOM 995 C C . GLY A 1 128 ? -0.179 6.723 -35.263 1.00 47.88 128 GLY A C 1
ATOM 996 O O . GLY A 1 128 ? -0.366 7.921 -35.097 1.00 47.88 128 GLY A O 1
ATOM 997 N N . GLN A 1 129 ? 0.084 5.911 -34.233 1.00 51.09 129 GLN A N 1
ATOM 998 C CA . GLN A 1 129 ? 0.262 6.402 -32.854 1.00 51.09 129 GLN A CA 1
ATOM 999 C C . GLN A 1 129 ? 1.682 6.102 -32.358 1.00 51.09 129 GLN A C 1
ATOM 1001 O O . GLN A 1 129 ? 2.194 5.006 -32.585 1.00 51.09 129 GLN A O 1
ATOM 1006 N N . TYR A 1 130 ? 2.326 7.070 -31.690 1.00 57.81 130 TYR A N 1
ATOM 1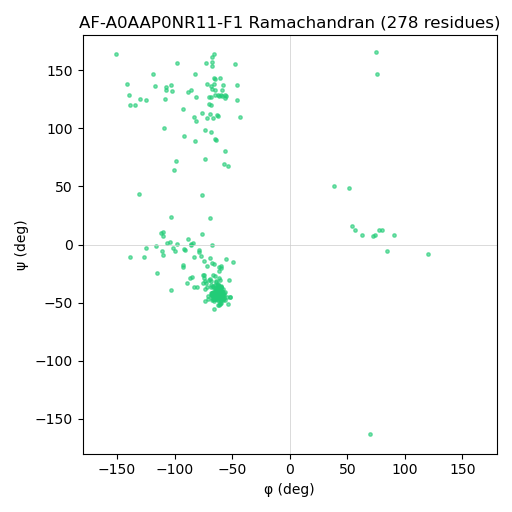007 C CA . TYR A 1 130 ? 3.612 6.850 -31.017 1.00 57.81 130 TYR A CA 1
ATOM 1008 C C . TYR A 1 130 ? 3.476 5.677 -30.033 1.00 57.81 130 TYR A C 1
ATOM 1010 O O . TYR A 1 130 ? 2.569 5.687 -29.204 1.00 57.81 130 TYR A O 1
ATOM 1018 N N . SER A 1 131 ? 4.375 4.693 -30.124 1.00 71.81 131 SER A N 1
ATOM 1019 C CA . SER A 1 131 ? 4.501 3.558 -29.191 1.00 71.81 131 SER A CA 1
ATOM 1020 C C . SER A 1 131 ? 4.443 4.030 -27.730 1.00 71.81 131 SER A C 1
ATOM 1022 O O . SER A 1 131 ? 5.079 5.032 -27.395 1.00 71.81 131 SER A O 1
ATOM 1024 N N . SER A 1 132 ? 3.723 3.321 -26.849 1.00 75.88 132 SER A N 1
ATOM 1025 C CA . SER A 1 132 ? 3.610 3.698 -25.425 1.00 75.88 132 SER A CA 1
ATOM 1026 C C . SER A 1 132 ? 4.988 3.713 -24.762 1.00 75.88 132 SER A C 1
ATOM 1028 O O . SER A 1 132 ? 5.289 4.583 -23.949 1.00 75.88 132 SER A O 1
ATOM 1030 N N . ILE A 1 133 ? 5.859 2.786 -25.171 1.00 76.50 133 ILE A N 1
ATOM 1031 C CA . ILE A 1 133 ? 7.257 2.714 -24.731 1.00 76.50 133 ILE A CA 1
ATOM 1032 C C . ILE A 1 133 ? 8.034 3.959 -25.164 1.00 76.50 133 ILE A C 1
ATOM 1034 O O . ILE A 1 133 ? 8.786 4.520 -24.369 1.00 76.50 133 ILE A O 1
ATOM 1038 N N . VAL A 1 134 ? 7.868 4.398 -26.414 1.00 74.94 134 VAL A N 1
ATOM 1039 C CA . VAL A 1 134 ? 8.551 5.593 -26.937 1.00 74.94 134 VAL A CA 1
ATOM 1040 C C . VAL A 1 134 ? 8.038 6.852 -26.241 1.00 74.94 134 VAL A C 1
ATOM 1042 O O . VAL A 1 134 ? 8.840 7.688 -25.835 1.00 74.94 134 VAL A O 1
ATOM 1045 N N . GLN A 1 135 ? 6.725 6.963 -26.021 1.00 77.62 135 GLN A N 1
ATOM 1046 C CA . GLN A 1 135 ? 6.140 8.073 -25.262 1.00 77.62 135 GLN A CA 1
ATOM 1047 C C . GLN A 1 135 ? 6.714 8.147 -23.846 1.00 77.62 135 GLN A C 1
ATOM 1049 O O . GLN A 1 135 ? 7.163 9.210 -23.423 1.00 77.62 135 GLN A O 1
ATOM 1054 N N . PHE A 1 136 ? 6.765 7.017 -23.137 1.00 83.44 136 PHE A N 1
ATOM 1055 C CA . PHE A 1 136 ? 7.298 6.976 -21.778 1.00 83.44 136 PHE A CA 1
ATOM 1056 C C . PHE A 1 136 ? 8.789 7.334 -21.730 1.00 83.44 136 PHE A C 1
ATOM 1058 O O . PHE A 1 136 ? 9.223 8.109 -20.882 1.00 83.44 136 PHE A O 1
ATOM 1065 N N . ARG A 1 137 ? 9.579 6.844 -22.690 1.00 77.44 137 ARG A N 1
ATOM 1066 C CA . ARG A 1 137 ? 11.002 7.196 -22.817 1.00 77.44 137 ARG A CA 1
ATOM 1067 C C . ARG A 1 137 ? 11.217 8.679 -23.080 1.00 77.44 137 ARG A C 1
ATOM 1069 O O . ARG A 1 137 ? 12.099 9.265 -22.466 1.00 77.44 137 ARG A O 1
ATOM 1076 N N . ASN A 1 138 ? 10.400 9.286 -23.936 1.00 77.56 138 ASN A N 1
ATOM 1077 C CA . ASN A 1 138 ? 10.464 10.723 -24.197 1.00 77.56 138 ASN A CA 1
ATOM 1078 C C . ASN A 1 138 ? 10.165 11.540 -22.940 1.00 77.56 138 ASN A C 1
ATOM 1080 O O . ASN A 1 138 ? 10.824 12.548 -22.701 1.00 77.56 138 ASN A O 1
ATOM 1084 N N . GLN A 1 139 ? 9.217 11.095 -22.113 1.00 81.19 139 GLN A N 1
ATOM 1085 C CA . GLN A 1 139 ? 8.931 11.741 -20.832 1.00 81.19 139 GLN A CA 1
ATOM 1086 C C . GLN A 1 139 ? 10.122 11.643 -19.866 1.00 81.19 139 GLN A C 1
ATOM 1088 O O . GLN A 1 139 ? 10.512 12.655 -19.289 1.00 81.19 139 GLN A O 1
ATOM 1093 N N . LEU A 1 140 ? 10.737 10.461 -19.731 1.00 84.75 140 LEU A N 1
ATOM 1094 C CA . LEU A 1 140 ? 11.924 10.266 -18.885 1.00 84.75 140 LEU A CA 1
ATOM 1095 C C . LEU A 1 140 ? 13.115 11.107 -19.370 1.00 84.75 140 LEU A C 1
ATOM 1097 O O . LEU A 1 140 ? 13.724 11.822 -18.580 1.00 84.75 140 LEU A O 1
ATOM 1101 N N . LEU A 1 141 ? 13.409 11.078 -20.673 1.00 80.62 141 LEU A N 1
ATOM 1102 C CA . LEU A 1 141 ? 14.485 11.875 -21.269 1.00 80.62 141 LEU A CA 1
ATOM 1103 C C . LEU A 1 141 ? 14.238 13.375 -21.108 1.00 80.62 141 LEU A C 1
ATOM 1105 O O . LEU A 1 141 ? 15.166 14.107 -20.777 1.00 80.62 141 LEU A O 1
ATOM 1109 N N . GLY A 1 142 ? 12.996 13.828 -21.289 1.00 79.81 142 GLY A N 1
ATOM 1110 C CA . GLY A 1 142 ? 12.625 15.222 -21.071 1.00 79.81 142 GLY A CA 1
ATOM 1111 C C . GLY A 1 142 ? 12.909 15.682 -19.641 1.00 79.81 142 GLY A C 1
ATOM 1112 O O . GLY A 1 142 ? 13.425 16.780 -19.456 1.00 79.81 142 GLY A O 1
ATOM 1113 N N . LEU A 1 143 ? 12.641 14.838 -18.638 1.00 79.69 143 LEU A N 1
ATOM 1114 C CA . LEU A 1 143 ? 12.976 15.148 -17.245 1.00 79.69 143 LEU A CA 1
ATOM 1115 C C . LEU A 1 143 ? 14.484 15.229 -17.006 1.00 79.69 143 LEU A C 1
ATOM 1117 O O . LEU A 1 143 ? 14.943 16.195 -16.402 1.00 79.69 143 LEU A O 1
ATOM 1121 N N . ILE A 1 144 ? 15.244 14.253 -17.505 1.00 80.94 144 ILE A N 1
ATOM 1122 C CA . ILE A 1 144 ? 16.705 14.199 -17.343 1.00 80.94 144 ILE A CA 1
ATOM 1123 C C . ILE A 1 144 ? 17.370 15.421 -18.005 1.00 80.94 144 ILE A C 1
ATOM 1125 O O . ILE A 1 144 ? 18.255 16.056 -17.432 1.00 80.94 144 ILE A O 1
ATOM 1129 N N . GLN A 1 145 ? 16.914 15.798 -19.202 1.00 75.31 145 GLN A N 1
ATOM 1130 C CA . GLN A 1 145 ? 17.482 16.905 -19.982 1.00 75.31 145 GLN A CA 1
ATOM 1131 C C . GLN A 1 145 ? 17.112 18.296 -19.446 1.00 75.31 145 GLN A C 1
ATOM 1133 O O . GLN A 1 145 ? 17.850 19.262 -19.658 1.00 75.31 145 GLN A O 1
ATOM 1138 N N . GLN A 1 146 ? 15.980 18.424 -18.747 1.00 70.31 146 GLN A N 1
ATOM 1139 C CA . GLN A 1 146 ? 15.569 19.689 -18.129 1.00 70.31 146 GLN A CA 1
ATOM 1140 C C . GLN A 1 146 ? 16.518 20.141 -17.011 1.00 70.31 146 GLN A C 1
ATOM 1142 O O . GLN A 1 146 ? 16.642 21.344 -16.783 1.00 70.31 146 GLN A O 1
ATOM 1147 N N . GLU A 1 147 ? 17.205 19.213 -16.345 1.00 63.31 147 GLU A N 1
ATOM 1148 C CA . GLU A 1 147 ? 18.128 19.505 -15.241 1.00 63.31 147 GLU A CA 1
ATOM 1149 C C . GLU A 1 147 ? 19.553 19.822 -15.712 1.00 63.31 147 GLU A C 1
ATOM 1151 O O . GLU A 1 147 ? 20.240 20.648 -15.121 1.00 63.31 147 GLU A O 1
ATOM 1156 N N . THR A 1 148 ? 19.976 19.269 -16.849 1.00 58.09 148 THR A N 1
ATOM 1157 C CA . THR A 1 148 ? 21.296 19.520 -17.459 1.00 58.09 148 THR A CA 1
ATOM 1158 C C . THR A 1 148 ? 21.400 20.881 -18.173 1.00 58.09 148 THR A C 1
ATOM 1160 O O . THR A 1 148 ? 22.374 21.152 -18.877 1.00 58.09 148 THR A O 1
ATOM 1163 N N . GLY A 1 149 ? 20.401 21.761 -18.023 1.00 54.91 149 GLY A N 1
ATOM 1164 C CA . GLY A 1 149 ? 20.375 2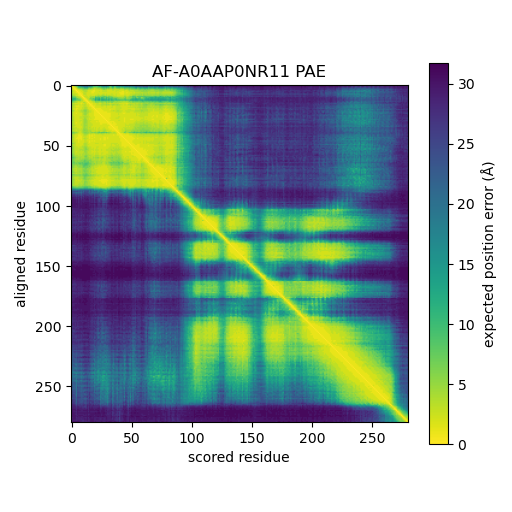3.103 -18.621 1.00 54.91 149 GLY A CA 1
ATOM 1165 C C . GLY A 1 149 ? 20.155 23.128 -20.140 1.00 54.91 149 GLY A C 1
ATOM 1166 O O . GLY A 1 149 ? 20.218 24.188 -20.762 1.00 54.91 149 GLY A O 1
ATOM 1167 N N . GLN A 1 150 ? 19.862 21.987 -20.767 1.00 54.28 150 GLN A N 1
ATOM 1168 C CA . GLN A 1 150 ? 19.727 21.864 -22.220 1.00 54.28 150 GLN A CA 1
ATOM 1169 C C . GLN A 1 150 ? 18.264 21.902 -22.641 1.00 54.28 150 GLN A C 1
ATOM 1171 O O . GLN A 1 150 ? 17.670 20.933 -23.103 1.00 54.28 150 GLN A O 1
ATOM 1176 N N . LYS A 1 151 ? 17.687 23.097 -22.543 1.00 44.62 151 LYS A N 1
ATOM 1177 C CA . LYS A 1 151 ? 16.324 23.396 -23.004 1.00 44.62 151 LYS A CA 1
ATOM 1178 C C . LYS A 1 151 ? 16.151 23.340 -24.536 1.00 44.62 151 LYS A C 1
ATOM 1180 O O . LYS A 1 151 ? 15.056 23.610 -25.016 1.00 44.62 151 LYS A O 1
ATOM 1185 N N . SER A 1 152 ? 17.203 23.040 -25.310 1.00 44.62 152 SER A N 1
ATOM 1186 C CA . SER A 1 152 ? 17.269 23.347 -26.748 1.00 44.62 152 SER A CA 1
ATOM 1187 C C . SER A 1 152 ? 17.200 22.162 -27.723 1.00 44.62 152 SER A C 1
ATOM 1189 O O . SER A 1 152 ? 17.469 22.387 -28.899 1.00 44.62 152 SER A O 1
ATOM 1191 N N . LEU A 1 153 ? 16.876 20.929 -27.307 1.00 43.75 153 LEU A N 1
ATOM 1192 C CA . LEU A 1 153 ? 16.774 19.796 -28.257 1.00 43.75 153 LEU A CA 1
ATOM 1193 C C . LEU A 1 153 ? 15.349 19.275 -28.512 1.00 43.75 153 LEU A C 1
ATOM 1195 O O . LEU A 1 153 ? 15.152 18.471 -29.416 1.00 43.75 153 LEU A O 1
ATOM 1199 N N . LEU A 1 154 ? 14.349 19.738 -27.754 1.00 42.38 154 LEU A N 1
ATOM 1200 C CA . LEU A 1 154 ? 12.943 19.343 -27.943 1.00 42.38 154 LEU A CA 1
ATOM 1201 C C . LEU A 1 154 ? 12.111 20.381 -28.716 1.00 42.38 154 LEU A C 1
ATOM 1203 O O . LEU A 1 154 ? 10.954 20.116 -29.029 1.00 42.38 154 LEU A O 1
ATOM 1207 N N . THR A 1 155 ? 12.671 21.556 -29.029 1.00 30.91 155 THR A N 1
ATOM 1208 C CA . THR A 1 155 ? 11.938 22.659 -29.681 1.00 30.91 155 THR A CA 1
ATOM 1209 C C . THR A 1 155 ? 12.185 22.818 -31.177 1.00 30.91 155 THR A C 1
ATOM 1211 O O . THR A 1 155 ? 11.493 23.622 -31.799 1.00 30.91 155 THR A O 1
ATOM 1214 N N . THR A 1 156 ? 13.064 22.038 -31.811 1.00 30.97 156 THR A N 1
ATOM 1215 C CA . THR A 1 156 ? 13.065 21.969 -33.278 1.00 30.97 156 THR A CA 1
ATOM 1216 C C . THR A 1 156 ? 11.994 20.988 -33.726 1.00 30.97 156 THR A C 1
ATOM 1218 O O . THR A 1 156 ? 12.219 19.792 -33.893 1.00 30.97 156 THR A O 1
ATOM 1221 N N . THR A 1 157 ? 10.800 21.542 -33.912 1.00 38.00 157 THR A N 1
ATOM 1222 C CA . THR A 1 157 ? 9.813 21.071 -34.880 1.00 38.00 157 THR A CA 1
ATOM 1223 C C . THR A 1 157 ? 10.457 21.057 -36.266 1.00 38.00 157 THR A C 1
ATOM 1225 O O . THR A 1 157 ? 10.289 21.961 -37.074 1.00 38.00 157 THR A O 1
ATOM 1228 N N . THR A 1 158 ? 11.228 20.014 -36.541 1.00 32.94 158 THR A N 1
ATOM 1229 C CA . THR A 1 158 ? 11.483 19.545 -37.897 1.00 32.94 158 THR A CA 1
ATOM 1230 C C . THR A 1 158 ? 11.209 18.057 -37.900 1.00 32.94 158 THR A C 1
ATOM 1232 O O . THR A 1 158 ? 11.717 17.315 -37.066 1.00 32.94 158 THR A O 1
ATOM 1235 N N . ASP A 1 159 ? 10.337 17.689 -38.817 1.00 42.78 159 ASP A N 1
ATOM 1236 C CA . ASP A 1 159 ? 9.721 16.404 -39.098 1.00 42.78 159 ASP A CA 1
ATOM 1237 C C . ASP A 1 159 ? 10.726 15.246 -39.294 1.00 42.78 159 ASP A C 1
ATOM 1239 O O . ASP A 1 159 ? 10.887 14.740 -40.395 1.00 42.78 159 ASP A O 1
ATOM 1243 N N . ASN A 1 160 ? 11.440 14.838 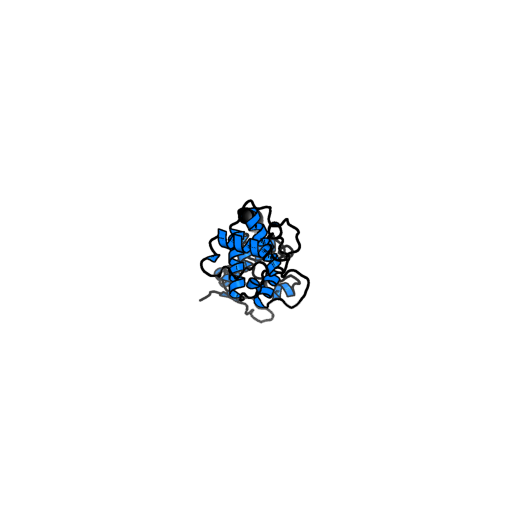-38.240 1.00 44.91 160 ASN A N 1
ATOM 1244 C CA . ASN A 1 160 ? 12.272 13.633 -38.236 1.00 44.91 160 ASN A CA 1
ATOM 1245 C C . ASN A 1 160 ? 12.101 12.890 -36.905 1.00 44.91 160 ASN A C 1
ATOM 1247 O O . ASN A 1 160 ? 12.375 13.426 -35.830 1.00 44.91 160 ASN A O 1
ATOM 1251 N N . GLY A 1 161 ? 11.631 11.642 -36.975 1.00 49.75 161 GLY A N 1
ATOM 1252 C CA . GLY A 1 161 ? 11.208 10.790 -35.850 1.00 49.75 161 GLY A CA 1
ATOM 1253 C C . GLY A 1 161 ? 12.318 10.298 -34.909 1.00 49.75 161 GLY A C 1
ATOM 1254 O O . GLY A 1 161 ? 12.126 9.303 -34.206 1.00 49.75 161 GLY A O 1
ATOM 1255 N N . ASP A 1 162 ? 13.447 11.003 -34.868 1.00 53.75 162 ASP A N 1
ATOM 1256 C CA . ASP A 1 162 ? 14.743 10.482 -34.430 1.00 53.75 162 ASP A CA 1
ATOM 1257 C C . ASP A 1 162 ? 15.412 11.289 -33.302 1.00 53.75 162 ASP A C 1
ATOM 1259 O O . ASP A 1 162 ? 16.443 10.888 -32.756 1.00 53.75 162 ASP A O 1
ATOM 1263 N N . SER A 1 163 ? 14.800 12.400 -32.879 1.00 62.84 163 SER A N 1
ATOM 1264 C CA . SER A 1 163 ? 15.340 13.294 -31.838 1.00 62.84 163 SER A CA 1
ATOM 1265 C C . SER A 1 163 ? 15.525 12.614 -30.473 1.00 62.84 163 SER A C 1
ATOM 1267 O O . SER A 1 163 ? 16.428 12.957 -29.707 1.00 62.84 163 SER A O 1
ATOM 1269 N N . TRP A 1 164 ? 14.711 11.601 -30.169 1.00 70.38 164 TRP A N 1
ATOM 1270 C CA . TRP A 1 164 ? 14.788 10.864 -28.908 1.00 70.38 164 TRP A CA 1
ATOM 1271 C C . TRP A 1 164 ? 15.966 9.886 -28.848 1.00 70.38 164 TRP A C 1
ATOM 1273 O O . TRP A 1 164 ? 16.533 9.686 -27.774 1.00 70.38 164 TRP A O 1
ATOM 1283 N N . ALA A 1 165 ? 16.358 9.291 -29.981 1.00 69.62 165 ALA A N 1
ATOM 1284 C CA . ALA A 1 165 ? 17.485 8.363 -30.043 1.00 69.62 165 ALA A CA 1
ATOM 1285 C C . ALA A 1 165 ? 18.798 9.109 -29.775 1.00 69.62 165 ALA A C 1
ATOM 1287 O O . ALA A 1 165 ? 19.614 8.662 -28.973 1.00 69.62 165 ALA A O 1
ATOM 1288 N N . GLN A 1 166 ? 18.942 10.310 -30.342 1.00 70.69 166 GLN A N 1
ATOM 1289 C CA . GLN A 1 166 ? 20.076 11.190 -30.068 1.00 70.69 166 GLN A CA 1
ATOM 1290 C C . GLN A 1 166 ? 20.131 11.623 -28.594 1.00 70.69 166 GLN A C 1
ATOM 1292 O O . GLN A 1 166 ? 21.194 11.581 -27.970 1.00 70.69 166 GLN A O 1
ATOM 1297 N N . GLY A 1 167 ? 18.983 11.998 -28.016 1.00 74.12 167 GLY A N 1
ATOM 1298 C CA . GLY A 1 167 ? 18.881 12.343 -26.597 1.00 74.12 167 GLY A CA 1
ATOM 1299 C C . GLY A 1 167 ? 19.248 11.182 -25.668 1.00 74.12 167 GLY A C 1
ATOM 1300 O O . GLY A 1 167 ? 19.907 11.386 -24.648 1.00 74.12 167 GLY A O 1
ATOM 1301 N N . LEU A 1 168 ? 18.872 9.962 -26.049 1.00 76.56 168 LEU A N 1
ATOM 1302 C CA . LEU A 1 168 ? 19.215 8.739 -25.337 1.00 76.56 168 LEU A CA 1
ATOM 1303 C C . LEU A 1 168 ? 20.712 8.421 -25.403 1.00 76.56 168 LEU A C 1
ATOM 1305 O O . LEU A 1 168 ? 21.312 8.155 -24.364 1.00 76.56 168 LEU A O 1
ATOM 1309 N N . CYS A 1 169 ? 21.318 8.478 -26.593 1.00 73.88 169 CYS A N 1
ATOM 1310 C CA . CYS A 1 169 ? 22.758 8.264 -26.770 1.00 73.88 169 CYS A CA 1
ATOM 1311 C C . CYS A 1 169 ? 23.574 9.191 -25.886 1.00 73.88 169 CYS A C 1
ATOM 1313 O O . CYS A 1 169 ? 24.515 8.757 -25.228 1.00 73.88 169 CYS A O 1
ATOM 1315 N N . LYS A 1 170 ? 23.184 10.467 -25.857 1.00 77.00 170 LYS A N 1
ATOM 1316 C CA . LYS A 1 170 ? 23.835 11.473 -25.030 1.00 77.00 170 LYS A CA 1
ATOM 1317 C C . LYS A 1 170 ? 23.747 11.124 -23.546 1.00 77.00 170 LYS A C 1
ATOM 1319 O O . LYS A 1 170 ? 24.771 11.060 -22.883 1.00 77.00 170 LYS A O 1
ATOM 1324 N N . CYS A 1 171 ? 22.547 10.805 -23.060 1.00 77.44 171 CYS A N 1
ATOM 1325 C CA . CYS A 1 171 ? 22.336 10.394 -21.672 1.00 77.44 171 CYS A CA 1
ATOM 1326 C C . CYS A 1 171 ? 23.180 9.162 -21.295 1.00 77.44 171 CYS A C 1
ATOM 1328 O O . CYS A 1 171 ? 23.792 9.139 -20.233 1.00 77.44 171 CYS A O 1
ATOM 1330 N N . MET A 1 172 ? 23.278 8.164 -22.180 1.00 77.38 172 MET A N 1
ATOM 1331 C CA . MET A 1 172 ? 24.110 6.971 -21.962 1.00 77.38 172 MET A CA 1
ATOM 1332 C C . MET A 1 172 ? 25.619 7.251 -21.999 1.00 77.38 172 MET A C 1
ATOM 1334 O O . MET A 1 172 ? 26.391 6.516 -21.378 1.00 77.38 172 MET A O 1
ATOM 1338 N N . PHE A 1 173 ? 26.047 8.254 -22.768 1.00 75.38 173 PHE A N 1
ATOM 1339 C CA . PHE A 1 173 ? 27.439 8.688 -22.834 1.00 75.38 173 PHE A CA 1
ATOM 1340 C C . PHE A 1 173 ? 27.830 9.446 -21.563 1.00 75.38 173 PHE A C 1
ATOM 1342 O O . PHE A 1 173 ? 28.834 9.104 -20.941 1.00 75.38 173 PHE A O 1
ATOM 1349 N N . ASP A 1 174 ? 26.998 10.404 -21.149 1.00 73.88 174 ASP A N 1
ATOM 1350 C CA . ASP A 1 174 ? 27.212 11.236 -19.961 1.00 73.88 174 ASP A CA 1
ATOM 1351 C C . ASP A 1 174 ? 27.245 10.393 -18.670 1.00 73.88 174 ASP A C 1
ATOM 1353 O O . ASP A 1 174 ? 28.018 10.679 -17.759 1.00 73.88 174 ASP A O 1
ATOM 1357 N N . SER A 1 175 ? 26.466 9.307 -18.606 1.00 71.81 175 SER A N 1
ATOM 1358 C CA . SER A 1 175 ? 26.450 8.367 -17.474 1.00 71.81 175 SER A CA 1
ATOM 1359 C C . SER A 1 175 ? 27.510 7.258 -17.554 1.00 71.81 175 SER A C 1
ATOM 1361 O O . SER A 1 175 ? 27.563 6.385 -16.685 1.00 71.81 175 SER A O 1
ATOM 1363 N N . HIS A 1 176 ? 28.328 7.232 -18.614 1.00 69.31 176 HIS A N 1
ATOM 1364 C CA . HIS A 1 176 ? 29.251 6.138 -18.948 1.00 69.31 176 HIS A CA 1
ATOM 1365 C C . HIS A 1 176 ? 28.594 4.739 -19.047 1.00 69.31 176 HIS A C 1
ATOM 1367 O O . HIS A 1 176 ? 29.291 3.719 -19.073 1.00 69.31 176 HIS A O 1
ATOM 1373 N N . TYR A 1 177 ? 27.263 4.660 -19.150 1.00 69.44 177 TYR A N 1
ATOM 1374 C CA . TYR A 1 177 ? 26.501 3.408 -19.194 1.00 69.44 177 TYR A CA 1
ATOM 1375 C C . TYR A 1 177 ? 26.747 2.609 -20.486 1.00 69.44 177 TYR A C 1
ATOM 1377 O O . TYR A 1 177 ? 26.751 1.375 -20.474 1.00 69.44 177 TYR A O 1
ATOM 1385 N N . ALA A 1 178 ? 27.022 3.300 -21.601 1.00 58.41 178 ALA A N 1
ATOM 1386 C CA . ALA A 1 178 ? 27.260 2.690 -22.914 1.00 58.41 178 ALA A CA 1
ATOM 1387 C C . ALA A 1 178 ? 28.485 1.750 -22.965 1.00 58.41 178 ALA A C 1
ATOM 1389 O O . ALA A 1 178 ? 28.534 0.848 -23.797 1.00 58.41 178 ALA A O 1
ATOM 1390 N N . LEU A 1 179 ? 29.460 1.899 -22.063 1.00 51.47 179 LEU A N 1
ATOM 1391 C CA . LEU A 1 179 ? 30.766 1.237 -22.185 1.00 51.47 179 LEU A CA 1
ATOM 1392 C C . LEU A 1 179 ? 30.795 -0.247 -21.776 1.00 51.47 179 LEU A C 1
ATOM 1394 O O . LEU A 1 179 ? 31.824 -0.893 -21.965 1.00 51.47 179 LEU A O 1
ATOM 1398 N N . LYS A 1 180 ? 29.707 -0.811 -21.227 1.00 55.06 180 LYS A N 1
ATOM 1399 C CA . LYS A 1 180 ? 29.691 -2.216 -20.763 1.00 55.06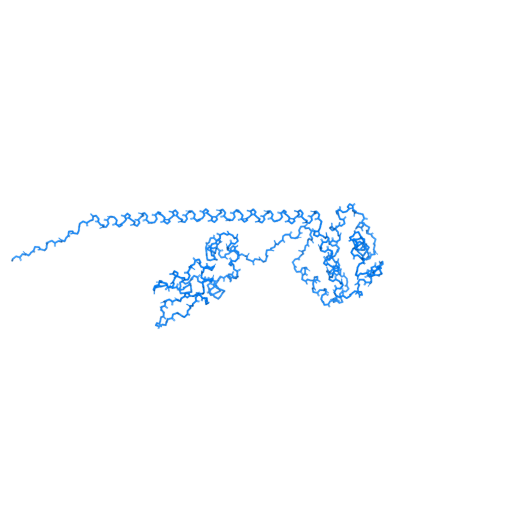 180 LYS A CA 1
ATOM 1400 C C . LYS A 1 180 ? 28.748 -3.168 -21.497 1.00 55.06 180 LYS A C 1
ATOM 1402 O O . LYS A 1 180 ? 29.022 -4.363 -21.471 1.00 55.06 180 LYS A O 1
ATOM 1407 N N . GLU A 1 181 ? 27.669 -2.701 -22.133 1.00 58.72 181 GLU A N 1
ATOM 1408 C CA . GLU A 1 181 ? 26.620 -3.623 -22.620 1.00 58.72 181 GLU A CA 1
ATOM 1409 C C . GLU A 1 181 ? 26.023 -3.332 -24.011 1.00 58.72 181 GLU A C 1
ATOM 1411 O O . GLU A 1 181 ? 25.327 -4.198 -24.545 1.00 58.72 181 GLU A O 1
ATOM 1416 N N . PHE A 1 182 ? 26.285 -2.172 -24.629 1.00 62.88 182 PHE A N 1
ATOM 1417 C CA . PHE A 1 182 ? 25.651 -1.780 -25.897 1.00 62.88 182 PHE A CA 1
ATOM 1418 C C . PHE A 1 182 ? 26.674 -1.214 -26.893 1.00 62.88 182 PHE A C 1
ATOM 1420 O O . PHE A 1 182 ? 27.296 -0.200 -26.589 1.00 62.88 182 PHE A O 1
ATOM 1427 N N . PRO A 1 183 ? 26.857 -1.820 -28.082 1.00 57.19 183 PRO A N 1
ATOM 1428 C CA . PRO A 1 183 ? 27.679 -1.214 -29.122 1.00 57.19 183 PRO A CA 1
ATOM 1429 C C . PRO A 1 183 ? 27.033 0.091 -29.634 1.00 57.19 183 PRO A C 1
ATOM 1431 O O . PRO A 1 183 ? 25.807 0.228 -29.680 1.00 57.19 183 PRO A O 1
ATOM 1434 N N . PHE A 1 184 ? 27.873 1.083 -29.953 1.00 55.16 184 PHE A N 1
ATOM 1435 C CA . PHE A 1 184 ? 27.473 2.457 -30.311 1.00 55.16 184 PHE A CA 1
ATOM 1436 C C . PHE A 1 184 ? 26.552 2.544 -31.547 1.00 55.16 184 PHE A C 1
ATOM 1438 O O . PHE A 1 184 ? 25.857 3.540 -31.723 1.00 55.16 184 PHE A O 1
ATOM 1445 N N . ASP A 1 185 ? 26.514 1.494 -32.367 1.00 55.88 185 ASP A N 1
ATOM 1446 C CA . ASP A 1 185 ? 25.708 1.336 -33.586 1.00 55.88 185 ASP A CA 1
ATOM 1447 C C . ASP A 1 185 ? 24.223 1.007 -33.322 1.00 55.88 185 ASP A C 1
ATOM 1449 O O . ASP A 1 185 ? 23.382 1.064 -34.218 1.00 55.88 185 ASP A O 1
ATOM 1453 N N . CYS A 1 186 ? 23.841 0.691 -32.080 1.00 55.94 186 CYS A N 1
ATOM 1454 C CA . CYS A 1 186 ? 22.456 0.343 -31.737 1.00 55.94 186 CYS A CA 1
ATOM 1455 C C . CYS A 1 186 ? 21.471 1.520 -31.828 1.00 55.94 186 CYS A C 1
ATOM 1457 O O . CYS A 1 186 ? 20.253 1.316 -31.768 1.00 55.94 186 CYS A O 1
ATOM 1459 N N . PHE A 1 187 ? 21.975 2.743 -31.959 1.00 59.97 187 PHE A N 1
ATOM 1460 C CA . PHE A 1 187 ? 21.183 3.967 -31.928 1.00 59.97 187 PHE A CA 1
ATOM 1461 C C . PHE A 1 187 ? 21.518 4.887 -33.105 1.00 59.97 187 PHE A C 1
ATOM 1463 O O . PHE A 1 187 ? 21.645 6.100 -32.939 1.00 59.97 187 PHE A O 1
ATOM 1470 N N . ASP A 1 188 ? 21.655 4.296 -34.295 1.00 57.91 188 ASP A N 1
ATOM 1471 C CA . ASP A 1 188 ? 21.747 5.038 -35.551 1.00 57.91 188 ASP A CA 1
ATOM 1472 C C . ASP A 1 188 ? 20.659 6.113 -35.661 1.00 57.91 188 ASP A C 1
ATOM 1474 O O . ASP A 1 188 ? 19.563 5.978 -35.104 1.00 57.91 188 ASP A O 1
ATOM 1478 N N . ILE A 1 189 ? 20.959 7.136 -36.468 1.00 53.41 189 ILE A N 1
ATOM 1479 C CA . ILE A 1 189 ? 20.174 8.361 -36.700 1.00 53.41 189 ILE A CA 1
ATOM 1480 C C . ILE A 1 189 ? 18.689 8.097 -37.010 1.00 53.41 189 ILE A C 1
ATOM 1482 O O . ILE A 1 189 ? 17.916 9.020 -36.885 1.00 53.41 189 ILE A O 1
ATOM 1486 N N . HIS A 1 190 ? 18.268 6.871 -37.346 1.00 54.00 190 HIS A N 1
ATOM 1487 C CA . HIS A 1 190 ? 16.888 6.518 -37.718 1.00 54.00 190 HIS A CA 1
ATOM 1488 C C . HIS A 1 190 ? 16.132 5.653 -36.682 1.00 54.00 190 HIS A C 1
ATOM 1490 O O . HIS A 1 190 ? 15.089 5.063 -36.987 1.00 54.00 190 HIS A O 1
ATOM 1496 N N . GLY A 1 191 ? 16.699 5.425 -35.488 1.00 57.69 191 GLY A N 1
ATOM 1497 C CA . GLY A 1 191 ? 16.067 4.623 -34.426 1.00 57.69 191 GLY A CA 1
ATOM 1498 C C . GLY A 1 191 ? 15.811 3.144 -34.780 1.00 57.69 191 GLY A C 1
ATOM 1499 O O . GLY A 1 191 ? 15.153 2.419 -34.024 1.00 57.69 191 GLY A O 1
ATOM 1500 N N . GLU A 1 192 ? 16.318 2.663 -35.922 1.00 60.75 192 GLU A N 1
ATOM 1501 C CA . GLU A 1 192 ? 16.146 1.284 -36.391 1.00 60.75 192 GLU A CA 1
ATOM 1502 C C . GLU A 1 192 ? 16.893 0.268 -35.527 1.00 60.75 192 GLU A C 1
ATOM 1504 O O . GLU A 1 192 ? 16.376 -0.828 -35.290 1.00 60.75 192 GLU A O 1
ATOM 1509 N N . GLY A 1 193 ? 18.077 0.625 -35.024 1.00 63.56 193 GLY A N 1
ATOM 1510 C CA . GLY A 1 193 ? 18.862 -0.244 -34.148 1.00 63.56 193 GLY A CA 1
ATOM 1511 C C . GLY A 1 193 ? 18.104 -0.601 -32.866 1.00 63.56 193 GLY A C 1
ATOM 1512 O O . GLY A 1 193 ? 18.075 -1.763 -32.460 1.00 63.56 193 GLY A O 1
ATOM 1513 N N . TYR A 1 194 ? 17.332 0.344 -32.315 1.00 67.75 194 TYR A N 1
ATOM 1514 C CA . TYR A 1 194 ? 16.492 0.100 -31.143 1.00 67.75 194 TYR A CA 1
ATOM 1515 C C . TYR A 1 194 ? 15.406 -0.957 -31.396 1.00 67.75 194 TYR A C 1
ATOM 1517 O O . TYR A 1 194 ? 15.136 -1.801 -30.536 1.00 67.75 194 TYR A O 1
ATOM 1525 N N . LYS A 1 195 ? 14.784 -0.957 -32.583 1.00 68.81 195 LYS A N 1
ATOM 1526 C CA . LYS A 1 195 ? 13.761 -1.958 -32.939 1.00 68.81 195 LYS A CA 1
ATOM 1527 C C . LYS A 1 195 ? 14.349 -3.370 -32.964 1.00 68.81 195 LYS A C 1
ATOM 1529 O O . LYS A 1 195 ? 13.656 -4.295 -32.53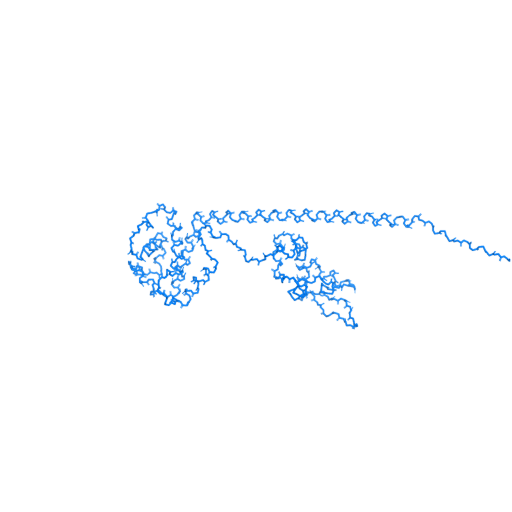5 1.00 68.81 195 LYS A O 1
ATOM 1534 N N . LYS A 1 196 ? 15.612 -3.500 -33.390 1.00 71.31 196 LYS A N 1
ATOM 1535 C CA . LYS A 1 196 ? 16.376 -4.757 -33.483 1.00 71.31 196 LYS A CA 1
ATOM 1536 C C . LYS A 1 196 ? 16.845 -5.293 -32.123 1.00 71.31 196 LYS A C 1
ATOM 1538 O O . LYS A 1 196 ? 17.219 -6.459 -32.040 1.00 71.31 196 LYS A O 1
ATOM 1543 N N . LEU A 1 197 ? 16.789 -4.492 -31.053 1.00 73.56 197 LEU A N 1
ATOM 1544 C CA . LEU A 1 197 ? 17.107 -4.965 -29.703 1.00 73.56 197 LEU A CA 1
ATOM 1545 C C . LEU A 1 197 ? 16.094 -6.015 -29.224 1.00 73.56 197 LEU A C 1
ATOM 1547 O O . LEU A 1 197 ? 14.878 -5.851 -29.377 1.00 73.56 197 LEU A O 1
ATOM 1551 N N . ASP A 1 198 ? 16.599 -7.062 -28.575 1.00 77.75 198 ASP A N 1
ATOM 1552 C CA . ASP A 1 198 ? 15.768 -8.021 -27.850 1.00 77.75 198 ASP A CA 1
ATOM 1553 C C . ASP A 1 198 ? 15.074 -7.369 -26.634 1.00 77.75 198 ASP A C 1
ATOM 1555 O O . ASP A 1 198 ? 15.422 -6.270 -26.184 1.00 77.75 198 ASP A O 1
ATOM 1559 N N . THR A 1 199 ? 14.056 -8.045 -26.099 1.00 79.12 199 THR A N 1
ATOM 1560 C CA . THR A 1 199 ? 13.258 -7.547 -24.969 1.00 79.12 199 THR A CA 1
ATOM 1561 C C . THR A 1 199 ? 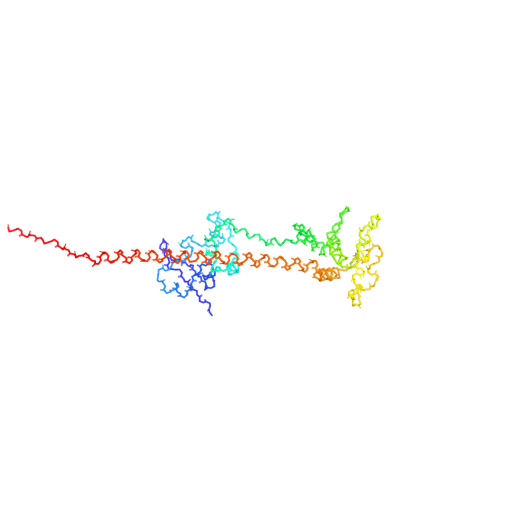14.101 -7.286 -23.721 1.00 79.12 199 THR A C 1
ATOM 1563 O O . THR A 1 199 ? 13.868 -6.298 -23.023 1.00 79.12 199 THR A O 1
ATOM 1566 N N . THR A 1 200 ? 15.111 -8.115 -23.451 1.00 82.56 200 THR A N 1
ATOM 1567 C CA . THR A 1 200 ? 15.991 -7.966 -22.284 1.00 82.56 200 THR A CA 1
ATOM 1568 C C . THR A 1 200 ? 16.795 -6.675 -22.372 1.00 82.56 200 THR A C 1
ATOM 1570 O O . THR A 1 200 ? 16.817 -5.891 -21.422 1.00 82.56 200 THR A O 1
ATOM 1573 N N . LYS A 1 201 ? 17.393 -6.400 -23.530 1.00 80.00 201 LYS A N 1
ATOM 1574 C CA . LYS A 1 201 ? 18.118 -5.160 -23.818 1.00 80.00 201 LYS A CA 1
ATOM 1575 C C . LYS A 1 201 ? 17.208 -3.932 -23.739 1.00 80.00 201 LYS A C 1
ATOM 1577 O O . LYS A 1 201 ? 17.575 -2.926 -23.132 1.00 80.00 201 LYS A O 1
ATOM 1582 N N . LYS A 1 202 ? 15.989 -4.017 -24.283 1.00 79.75 202 LYS A N 1
ATOM 1583 C CA . LYS A 1 202 ? 14.986 -2.938 -24.195 1.00 79.75 202 LYS A CA 1
ATOM 1584 C C . LYS A 1 202 ? 14.586 -2.625 -22.752 1.00 79.75 202 LYS A C 1
ATOM 1586 O O . LYS A 1 202 ? 14.426 -1.447 -22.426 1.00 79.75 202 LYS A O 1
ATOM 1591 N N . LEU A 1 203 ? 14.446 -3.650 -21.911 1.00 82.62 203 LEU A N 1
ATOM 1592 C CA . LEU A 1 203 ? 14.120 -3.505 -20.493 1.00 82.62 203 LEU A CA 1
ATOM 1593 C C . LEU A 1 203 ? 15.288 -2.919 -19.694 1.00 82.62 203 LEU A C 1
ATOM 1595 O O . LEU A 1 203 ? 15.072 -2.001 -18.912 1.00 82.62 203 LEU A O 1
ATOM 1599 N N . ARG A 1 204 ? 16.522 -3.387 -19.921 1.00 84.25 204 ARG A N 1
ATOM 1600 C CA . ARG A 1 204 ? 17.722 -2.831 -19.267 1.00 84.25 204 ARG A CA 1
ATOM 1601 C C . ARG A 1 204 ? 17.869 -1.336 -19.529 1.00 84.25 204 ARG A C 1
ATOM 1603 O O . ARG A 1 204 ? 18.042 -0.564 -18.596 1.00 84.25 204 ARG A O 1
ATOM 1610 N N . LEU A 1 205 ? 17.692 -0.933 -20.784 1.00 81.94 205 LEU A N 1
ATOM 1611 C CA . LEU A 1 205 ? 17.714 0.469 -21.184 1.00 81.94 205 LEU A CA 1
ATOM 1612 C C . LEU A 1 205 ? 16.594 1.293 -20.533 1.00 81.94 205 LEU A C 1
ATOM 1614 O O . LEU A 1 205 ? 16.796 2.456 -20.202 1.00 81.94 205 LEU A O 1
ATOM 1618 N N . LEU A 1 206 ? 15.407 0.705 -20.359 1.00 84.62 206 LEU A N 1
ATOM 1619 C CA . LEU A 1 206 ? 14.322 1.376 -19.649 1.00 84.62 206 LEU A CA 1
ATOM 1620 C C . LEU A 1 206 ? 14.645 1.543 -18.161 1.00 84.62 206 LEU A C 1
ATOM 1622 O O . LEU A 1 206 ? 14.417 2.618 -17.622 1.00 84.62 206 LEU A O 1
ATOM 1626 N N . ASN A 1 207 ? 15.191 0.510 -17.518 1.00 87.12 207 ASN A N 1
ATOM 1627 C CA . ASN A 1 207 ? 15.599 0.578 -16.116 1.00 87.12 207 ASN A CA 1
ATOM 1628 C C . ASN A 1 207 ? 16.657 1.661 -15.903 1.00 87.12 207 ASN A C 1
ATOM 1630 O O . ASN A 1 207 ? 16.491 2.482 -15.013 1.00 87.12 207 ASN A O 1
ATOM 1634 N N . PHE A 1 208 ? 17.665 1.726 -16.777 1.00 86.56 208 PHE A N 1
ATOM 1635 C CA . PHE A 1 208 ? 18.660 2.797 -16.760 1.00 86.56 208 PHE A CA 1
ATOM 1636 C C . PHE A 1 208 ? 18.015 4.188 -16.808 1.00 86.56 208 PHE A C 1
ATOM 1638 O O . PHE A 1 208 ? 18.280 5.019 -15.949 1.00 86.56 208 PHE A O 1
ATOM 1645 N N . LEU A 1 209 ? 17.111 4.431 -17.763 1.00 85.88 209 LEU A N 1
ATOM 1646 C CA . LEU A 1 209 ? 16.413 5.717 -17.856 1.00 85.88 209 LEU A CA 1
ATOM 1647 C C . LEU A 1 209 ? 15.568 6.029 -16.618 1.00 85.88 209 LEU A C 1
ATOM 1649 O O . LEU A 1 209 ? 15.459 7.189 -16.232 1.00 85.88 209 LEU A O 1
ATOM 1653 N N . CYS A 1 210 ? 14.953 5.018 -16.008 1.00 87.31 210 CYS A N 1
ATOM 1654 C CA . CYS A 1 210 ? 14.230 5.189 -14.754 1.00 87.31 210 CYS A CA 1
ATOM 1655 C C . CYS A 1 210 ? 15.178 5.581 -13.614 1.00 87.31 210 CYS A C 1
ATOM 1657 O O . CYS A 1 210 ? 14.841 6.486 -12.856 1.00 87.31 210 CYS A O 1
ATOM 1659 N N . ASP A 1 211 ? 16.342 4.940 -13.506 1.00 87.44 211 ASP A N 1
ATOM 1660 C CA . ASP A 1 211 ? 17.336 5.230 -12.469 1.00 87.44 211 ASP A CA 1
ATOM 1661 C C . ASP A 1 211 ? 17.898 6.652 -12.621 1.00 87.44 211 ASP A C 1
ATOM 1663 O O . ASP A 1 211 ? 17.911 7.413 -11.653 1.00 87.44 211 ASP A O 1
ATOM 1667 N N . GLU A 1 212 ? 18.252 7.057 -13.843 1.00 86.38 212 GLU A N 1
ATOM 1668 C CA . GLU A 1 212 ? 18.689 8.428 -14.143 1.00 86.38 212 GLU A CA 1
ATOM 1669 C C . GLU A 1 212 ? 17.586 9.452 -13.852 1.00 86.38 212 GLU A C 1
ATOM 1671 O O . GLU A 1 212 ? 17.828 10.467 -13.200 1.00 86.38 212 GLU A O 1
ATOM 1676 N N . ALA A 1 213 ? 16.341 9.174 -14.256 1.00 87.62 213 ALA A N 1
ATOM 1677 C CA . ALA A 1 213 ? 15.214 10.053 -13.959 1.00 87.62 213 ALA A CA 1
ATOM 1678 C C . ALA A 1 213 ? 14.959 10.173 -12.445 1.00 87.62 213 ALA A C 1
ATOM 1680 O O . ALA A 1 213 ? 14.662 11.264 -11.960 1.00 87.62 213 ALA A O 1
ATOM 1681 N N . LEU A 1 214 ? 15.100 9.089 -11.674 1.00 86.69 214 LEU A N 1
ATOM 1682 C CA . LEU A 1 214 ? 15.035 9.108 -10.203 1.00 86.69 214 LEU A CA 1
ATOM 1683 C C . LEU A 1 214 ? 16.207 9.874 -9.575 1.00 86.69 214 LEU A C 1
ATOM 1685 O O . LEU A 1 214 ? 16.071 10.411 -8.473 1.00 86.69 214 LEU A O 1
ATOM 1689 N N . GLY A 1 215 ? 17.333 9.945 -10.283 1.00 83.81 215 GLY A N 1
ATOM 1690 C CA . GLY A 1 215 ? 18.487 10.772 -9.956 1.00 83.81 215 GLY A CA 1
ATOM 1691 C C . GLY A 1 215 ? 18.237 12.276 -10.083 1.00 83.81 215 GLY A C 1
ATOM 1692 O O . GLY A 1 215 ? 19.002 13.051 -9.502 1.00 83.81 215 GLY A O 1
ATOM 1693 N N . THR A 1 216 ? 17.166 12.697 -10.760 1.00 84.75 216 THR A N 1
ATOM 1694 C CA . THR A 1 216 ? 16.906 14.122 -10.989 1.00 84.75 216 THR A CA 1
ATOM 1695 C C . THR A 1 216 ? 16.471 14.863 -9.725 1.00 84.75 216 THR A C 1
ATOM 1697 O O . THR A 1 216 ? 15.645 14.361 -8.954 1.00 84.75 216 THR A O 1
ATOM 1700 N N . GLU A 1 217 ? 16.973 16.080 -9.499 1.00 83.56 217 GLU A N 1
ATOM 1701 C CA . GLU A 1 217 ? 16.551 16.943 -8.386 1.00 83.56 217 GLU A CA 1
ATOM 1702 C C . GLU A 1 217 ? 15.044 17.215 -8.436 1.00 83.56 217 GLU A C 1
ATOM 1704 O O . GLU A 1 217 ? 14.376 17.186 -7.399 1.00 83.56 217 GLU A O 1
ATOM 1709 N N . ASN A 1 218 ? 14.491 17.388 -9.638 1.00 81.62 218 ASN A N 1
ATOM 1710 C CA . ASN A 1 218 ? 13.061 17.601 -9.847 1.00 81.62 218 ASN A CA 1
ATOM 1711 C C . ASN A 1 218 ? 12.225 16.421 -9.332 1.00 81.62 218 ASN A C 1
ATOM 1713 O O . ASN A 1 218 ? 11.283 16.620 -8.557 1.00 81.62 218 ASN A O 1
ATOM 1717 N N . LEU A 1 219 ? 12.556 15.188 -9.736 1.00 83.56 219 LEU A N 1
ATOM 1718 C CA . LEU A 1 219 ? 11.788 14.015 -9.319 1.00 83.56 219 LEU A CA 1
ATOM 1719 C C . LEU A 1 219 ? 12.053 13.666 -7.851 1.00 83.56 219 LEU A C 1
ATOM 1721 O O . LEU A 1 219 ? 11.107 13.336 -7.134 1.00 83.56 219 LEU A O 1
ATOM 1725 N N . ARG A 1 220 ? 13.296 13.805 -7.373 1.00 86.94 220 ARG A N 1
ATOM 1726 C CA . ARG A 1 220 ? 13.670 13.568 -5.970 1.00 86.94 220 ARG A CA 1
ATOM 1727 C C . ARG A 1 220 ? 12.941 14.520 -5.022 1.00 86.94 220 ARG A C 1
ATOM 1729 O O . ARG A 1 220 ? 12.246 14.062 -4.117 1.00 86.94 220 ARG A O 1
ATOM 1736 N N . SER A 1 221 ? 13.006 15.826 -5.285 1.00 85.69 221 SER A N 1
ATOM 1737 C CA . SER A 1 221 ? 12.323 16.846 -4.476 1.00 85.69 221 SER A CA 1
ATOM 1738 C C . SER A 1 221 ? 10.813 16.634 -4.472 1.00 85.69 221 SER A C 1
ATOM 1740 O O . SER A 1 221 ? 10.154 16.769 -3.439 1.00 85.69 221 SER A O 1
ATOM 1742 N N . TRP A 1 222 ? 10.248 16.236 -5.615 1.00 86.00 222 TRP A N 1
ATOM 1743 C CA . TRP A 1 222 ? 8.836 15.896 -5.703 1.00 86.00 222 TRP A CA 1
ATOM 1744 C C . TRP A 1 222 ? 8.474 14.659 -4.861 1.00 86.00 222 TRP A C 1
ATOM 1746 O O . TRP A 1 222 ? 7.474 14.695 -4.135 1.00 86.00 222 TRP A O 1
ATOM 1756 N N . ILE A 1 223 ? 9.275 13.586 -4.910 1.00 84.69 223 ILE A N 1
ATOM 1757 C CA . ILE A 1 223 ? 9.094 12.381 -4.080 1.00 84.69 223 ILE A CA 1
ATOM 1758 C C . ILE A 1 223 ? 9.118 12.755 -2.594 1.00 84.69 223 ILE A C 1
ATOM 1760 O O . ILE A 1 223 ? 8.222 12.353 -1.845 1.00 84.69 223 ILE A O 1
ATOM 1764 N N . ASP A 1 224 ? 10.089 13.561 -2.174 1.00 86.62 224 ASP A N 1
ATOM 1765 C CA . ASP A 1 224 ? 10.238 13.989 -0.783 1.00 86.62 224 ASP A CA 1
ATOM 1766 C C . ASP A 1 224 ? 9.069 14.863 -0.314 1.00 86.62 224 ASP A C 1
ATOM 1768 O O . ASP A 1 224 ? 8.544 14.681 0.794 1.00 86.62 224 ASP A O 1
ATOM 1772 N N . GLU A 1 225 ? 8.572 15.753 -1.174 1.00 86.56 225 GLU A N 1
ATOM 1773 C CA . GLU A 1 225 ? 7.384 16.559 -0.893 1.00 86.56 225 GLU A CA 1
ATOM 1774 C C . GLU A 1 225 ? 6.134 15.674 -0.728 1.00 86.56 225 GLU A C 1
ATOM 1776 O O . GLU A 1 225 ? 5.336 15.861 0.203 1.00 86.56 225 GLU A O 1
ATOM 1781 N N . GLN A 1 226 ? 5.953 14.669 -1.595 1.00 80.75 226 GLN A N 1
ATOM 1782 C CA . GLN A 1 226 ? 4.843 13.722 -1.459 1.00 80.75 226 GLN A CA 1
ATOM 1783 C C . GLN A 1 226 ? 4.967 12.869 -0.195 1.00 80.75 226 GLN A C 1
ATOM 1785 O O . GLN A 1 226 ? 3.973 12.685 0.517 1.00 80.75 226 GLN A O 1
ATOM 1790 N N . ASN A 1 227 ? 6.166 12.385 0.124 1.00 84.25 227 ASN A N 1
ATOM 1791 C CA . ASN A 1 227 ? 6.429 11.621 1.340 1.00 84.25 227 ASN A CA 1
ATOM 1792 C C . ASN A 1 227 ? 6.109 12.450 2.589 1.00 84.25 227 ASN A C 1
ATOM 1794 O O . ASN A 1 227 ? 5.406 11.970 3.483 1.00 84.25 227 ASN A O 1
ATOM 1798 N N . SER A 1 228 ? 6.510 13.720 2.608 1.00 88.56 228 SER A N 1
ATOM 1799 C CA . SER A 1 228 ? 6.203 14.664 3.689 1.00 88.56 228 SER A CA 1
ATOM 1800 C C . SER A 1 228 ? 4.693 14.858 3.869 1.00 88.56 228 SER A C 1
ATOM 1802 O O . SER A 1 228 ? 4.174 14.748 4.984 1.00 88.56 228 SER A O 1
ATOM 1804 N N . LYS A 1 229 ? 3.942 15.036 2.772 1.00 84.06 229 LYS A N 1
ATOM 1805 C CA . LYS A 1 229 ? 2.467 15.127 2.800 1.00 84.06 229 LYS A CA 1
ATOM 1806 C C . LYS A 1 229 ? 1.823 13.862 3.370 1.00 84.06 229 LYS A C 1
ATOM 1808 O O . LYS A 1 229 ? 0.848 13.947 4.123 1.00 84.06 229 LYS A O 1
ATOM 1813 N N . VAL A 1 230 ? 2.342 12.685 3.024 1.00 76.62 230 VAL A N 1
ATOM 1814 C CA . VAL A 1 230 ? 1.850 11.398 3.543 1.00 76.62 230 VAL A CA 1
ATOM 1815 C C . VAL A 1 230 ? 2.150 11.253 5.036 1.00 76.62 230 VAL A C 1
ATOM 1817 O O . VAL A 1 230 ? 1.264 10.841 5.792 1.00 76.62 230 VAL A O 1
ATOM 1820 N N . ILE A 1 231 ? 3.354 11.620 5.476 1.00 78.25 231 ILE A N 1
ATOM 1821 C CA . ILE A 1 231 ? 3.754 11.598 6.890 1.00 78.25 231 ILE A CA 1
ATOM 1822 C C . ILE A 1 231 ? 2.855 12.524 7.714 1.00 78.25 231 ILE A C 1
ATOM 1824 O O . ILE A 1 231 ? 2.319 12.096 8.739 1.00 78.25 231 ILE A O 1
ATOM 1828 N N . GLU A 1 232 ? 2.603 13.741 7.239 1.00 81.44 232 GLU A N 1
ATOM 1829 C CA . GLU A 1 232 ? 1.764 14.716 7.942 1.00 81.44 232 GLU A CA 1
ATOM 1830 C C . GLU A 1 232 ? 0.303 14.251 8.038 1.00 81.44 232 GLU A C 1
ATOM 1832 O O . GLU A 1 232 ? -0.316 14.290 9.105 1.00 81.44 232 GLU A O 1
ATOM 1837 N N . ARG A 1 233 ? -0.252 13.700 6.950 1.00 79.69 233 ARG A N 1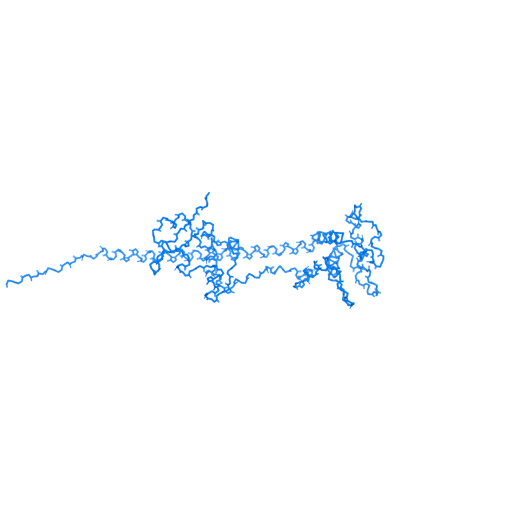
ATOM 1838 C CA . ARG A 1 233 ? -1.588 13.074 6.974 1.00 79.69 233 ARG A CA 1
ATOM 1839 C C . ARG A 1 233 ? -1.650 11.920 7.972 1.00 79.69 233 ARG A C 1
ATOM 1841 O O . ARG A 1 233 ? -2.637 11.788 8.696 1.00 79.69 233 ARG A O 1
ATOM 1848 N N . ARG A 1 234 ? -0.598 11.099 8.041 1.00 76.94 234 ARG A N 1
ATOM 1849 C CA . ARG A 1 234 ? -0.491 9.995 9.001 1.00 76.94 234 ARG A CA 1
ATOM 1850 C C . ARG A 1 234 ? -0.430 10.506 10.441 1.00 76.94 234 ARG A C 1
ATOM 1852 O O . ARG A 1 234 ? -1.076 9.909 11.301 1.00 76.94 234 ARG A O 1
ATOM 1859 N N . LYS A 1 235 ? 0.301 11.589 10.711 1.00 81.56 235 LYS A N 1
ATOM 1860 C CA . LYS A 1 235 ? 0.375 12.224 12.035 1.00 81.56 235 LYS A CA 1
ATOM 1861 C C . LYS A 1 235 ? -0.994 12.751 12.471 1.00 81.56 235 LYS A C 1
ATOM 1863 O O . LYS A 1 235 ? -1.499 12.319 13.505 1.00 81.56 235 LYS A O 1
ATOM 1868 N N . LYS A 1 236 ? -1.657 13.538 11.619 1.00 85.06 236 LYS A N 1
ATOM 1869 C CA . LYS A 1 236 ? -3.022 14.043 11.858 1.00 85.06 236 LYS A CA 1
ATOM 1870 C C . LYS A 1 236 ? -4.029 12.919 12.101 1.00 85.06 236 LYS A C 1
ATOM 1872 O O . LYS A 1 236 ? -4.888 13.023 12.974 1.00 85.06 236 LYS A O 1
ATOM 1877 N N . ALA A 1 237 ? -3.940 11.826 11.341 1.00 80.31 237 ALA A N 1
ATOM 1878 C CA . ALA A 1 237 ? -4.797 10.662 11.550 1.00 80.31 237 ALA A CA 1
ATOM 1879 C C . ALA A 1 237 ? -4.547 10.014 12.922 1.00 80.31 237 ALA A C 1
ATOM 1881 O O . ALA A 1 237 ? -5.505 9.747 13.644 1.00 80.31 237 ALA A O 1
ATOM 1882 N N . LYS A 1 238 ? -3.281 9.823 13.314 1.00 79.00 238 LYS A N 1
ATOM 1883 C CA . LYS A 1 238 ? -2.921 9.277 14.633 1.00 79.00 238 LYS A CA 1
ATOM 1884 C C . LYS A 1 238 ? -3.430 10.151 15.781 1.00 79.00 238 LYS A C 1
ATOM 1886 O O . LYS A 1 238 ? -3.976 9.616 16.740 1.00 79.00 238 LYS A O 1
ATOM 1891 N N . GLU A 1 239 ? -3.307 11.471 15.676 1.00 88.31 239 GLU A N 1
ATOM 1892 C CA . GLU A 1 239 ? -3.820 12.413 16.684 1.00 88.31 239 GLU A CA 1
ATOM 1893 C C . GLU A 1 239 ? -5.344 12.317 16.832 1.00 88.31 239 GLU A C 1
ATOM 1895 O O . GLU A 1 239 ? -5.853 12.223 17.948 1.00 88.31 239 GLU A O 1
ATOM 1900 N N . LYS A 1 240 ? -6.084 12.230 15.717 1.00 87.81 240 LYS A N 1
ATOM 1901 C CA . LYS A 1 240 ? -7.542 12.012 15.745 1.00 87.81 240 LYS A CA 1
ATOM 1902 C C . LYS A 1 240 ? -7.919 10.700 16.434 1.00 87.81 240 LYS A C 1
ATOM 1904 O O . LYS A 1 240 ? -8.883 10.669 17.198 1.00 87.81 240 LYS A O 1
ATOM 1909 N N . VAL A 1 241 ? -7.163 9.629 16.188 1.00 82.12 241 VAL A N 1
ATOM 1910 C CA . VAL A 1 241 ? -7.375 8.331 16.848 1.00 82.12 241 VAL A CA 1
ATOM 1911 C C . VAL A 1 241 ? -7.117 8.426 18.349 1.00 82.12 241 VAL A C 1
ATOM 1913 O O . VAL A 1 241 ? -7.915 7.919 19.135 1.00 82.12 241 VAL A O 1
ATOM 1916 N N . LEU A 1 242 ? -6.042 9.098 18.764 1.00 87.94 242 LEU A N 1
ATOM 1917 C CA . LEU A 1 242 ? -5.743 9.311 20.181 1.00 87.94 242 LEU A CA 1
ATOM 1918 C C . LEU A 1 242 ? -6.851 10.115 20.874 1.00 87.94 242 LEU A C 1
ATOM 1920 O O . LEU A 1 242 ? -7.362 9.674 21.902 1.00 87.94 242 LEU A O 1
ATOM 1924 N N . ALA A 1 243 ? -7.311 11.209 20.265 1.00 91.88 243 ALA A N 1
ATOM 1925 C CA . ALA A 1 243 ? -8.411 12.011 20.798 1.00 91.88 243 ALA A CA 1
ATOM 1926 C C . ALA A 1 243 ? -9.724 11.209 20.909 1.00 91.88 243 ALA A C 1
ATOM 1928 O O . ALA A 1 243 ? -10.464 11.340 21.887 1.00 91.88 243 ALA A O 1
ATOM 1929 N N . ALA A 1 244 ? -10.020 10.345 19.931 1.00 87.56 244 ALA A N 1
ATOM 1930 C CA . ALA A 1 244 ? -11.174 9.448 19.991 1.00 87.56 244 ALA A CA 1
ATOM 1931 C C . ALA A 1 244 ? -11.051 8.438 21.149 1.00 87.56 244 ALA A C 1
ATOM 1933 O O . ALA A 1 244 ? -12.006 8.259 21.909 1.00 87.56 244 ALA A O 1
ATOM 1934 N N . LYS A 1 245 ? -9.863 7.851 21.347 1.00 84.75 245 LYS A N 1
ATOM 1935 C CA . LYS A 1 245 ? -9.574 6.932 22.463 1.00 84.75 245 LYS A CA 1
ATOM 1936 C C . LYS A 1 245 ? -9.724 7.599 23.828 1.00 84.75 245 LYS A C 1
ATOM 1938 O O . LYS A 1 245 ? -10.230 6.978 24.764 1.00 84.75 245 LYS A O 1
ATOM 1943 N N . GLU A 1 246 ? -9.311 8.854 23.976 1.00 91.88 246 GLU A N 1
ATOM 1944 C CA . GLU A 1 246 ? -9.488 9.590 25.232 1.00 91.88 246 GLU A CA 1
ATOM 1945 C C . GLU A 1 246 ? -10.960 9.865 25.542 1.00 91.88 246 GLU A C 1
ATOM 1947 O O . GLU A 1 246 ? -11.403 9.634 26.672 1.00 91.88 246 GLU A O 1
ATOM 1952 N N . LYS A 1 247 ? -11.744 10.268 24.534 1.00 91.31 247 LYS A N 1
ATOM 1953 C CA . LYS A 1 247 ? -13.198 10.440 24.675 1.00 91.31 247 LYS A CA 1
ATOM 1954 C C . LYS A 1 247 ? -13.876 9.135 25.090 1.00 91.31 247 LYS A C 1
ATOM 1956 O O . LYS A 1 247 ? -14.684 9.141 26.019 1.00 91.31 247 LYS A O 1
ATOM 1961 N N . GLU A 1 248 ? -13.514 8.017 24.462 1.00 87.00 248 GLU A N 1
ATOM 1962 C CA . GLU A 1 248 ? -14.028 6.690 24.814 1.00 87.00 248 GLU A CA 1
ATOM 1963 C C . GLU A 1 248 ? -13.698 6.323 26.273 1.00 87.00 248 GLU A C 1
ATOM 1965 O O . GLU A 1 248 ? -14.585 5.941 27.041 1.00 87.00 248 GLU A O 1
ATOM 1970 N N . ARG A 1 249 ? -12.441 6.507 26.702 1.00 90.31 249 ARG A N 1
ATOM 1971 C CA . ARG A 1 249 ? -12.015 6.284 28.098 1.00 90.31 249 ARG A CA 1
ATOM 1972 C C . ARG A 1 249 ? -12.773 7.177 29.083 1.00 90.31 249 ARG A C 1
ATOM 1974 O O . ARG A 1 249 ? -13.091 6.734 30.187 1.00 90.31 249 ARG A O 1
ATOM 1981 N N . GLY A 1 250 ? -13.058 8.423 28.708 1.00 91.00 250 GLY A N 1
ATOM 1982 C CA . GLY A 1 250 ? -13.857 9.350 29.509 1.00 91.00 250 GLY A CA 1
ATOM 1983 C C . GLY A 1 250 ? -15.305 8.882 29.671 1.00 91.00 250 GLY A C 1
ATOM 1984 O O . GLY A 1 250 ? -15.834 8.877 30.783 1.00 91.00 250 GLY A O 1
ATOM 1985 N N . MET A 1 251 ? -15.935 8.424 28.586 1.00 90.69 251 MET A N 1
ATOM 1986 C CA . MET A 1 251 ? -17.291 7.864 28.622 1.00 90.69 251 MET A CA 1
ATOM 1987 C C . MET A 1 251 ? -17.361 6.587 29.468 1.00 90.69 251 MET A C 1
ATOM 1989 O O . MET A 1 251 ? -18.258 6.467 30.305 1.00 90.69 251 MET A O 1
ATOM 1993 N N . LYS A 1 252 ? -16.384 5.678 29.335 1.00 88.31 252 LYS A N 1
ATOM 1994 C CA . LYS A 1 252 ? -16.294 4.458 30.161 1.00 88.31 252 LYS A CA 1
ATOM 1995 C C . LYS A 1 252 ? -16.205 4.778 31.654 1.00 88.31 252 LYS A C 1
ATOM 1997 O O . LYS A 1 252 ? -16.973 4.218 32.432 1.00 88.31 252 LYS A O 1
ATOM 2002 N N . ARG A 1 253 ? -15.352 5.733 32.051 1.00 92.56 253 ARG A N 1
ATOM 2003 C CA . ARG A 1 253 ? -15.247 6.189 33.452 1.00 92.56 253 ARG A CA 1
ATOM 2004 C C . ARG A 1 253 ? -16.563 6.771 33.975 1.00 92.56 253 ARG A C 1
ATOM 2006 O O . ARG A 1 253 ? -16.992 6.432 35.074 1.00 92.56 253 ARG A O 1
ATOM 2013 N N . LYS A 1 254 ? -17.254 7.597 33.179 1.00 92.56 254 LYS A N 1
ATOM 2014 C CA . LYS A 1 254 ? -18.576 8.140 33.552 1.00 92.56 254 LYS A CA 1
ATOM 2015 C C . LYS A 1 254 ? -19.615 7.033 33.758 1.00 92.56 254 LYS A C 1
ATOM 2017 O O . LYS A 1 254 ? -20.391 7.110 34.708 1.00 92.56 254 LYS A O 1
ATOM 2022 N N . MET A 1 255 ? -19.625 6.015 32.898 1.00 93.25 255 MET A N 1
ATOM 2023 C CA . MET A 1 255 ? -20.525 4.865 33.024 1.00 93.25 255 MET A CA 1
ATOM 2024 C C . MET A 1 255 ? -20.230 4.053 34.292 1.00 93.25 255 MET A C 1
ATOM 2026 O O . MET A 1 255 ? -21.144 3.779 35.063 1.00 93.25 255 MET A O 1
ATOM 2030 N N . GLN A 1 256 ? -18.956 3.749 34.559 1.00 88.94 256 GLN A N 1
ATOM 2031 C CA . GLN A 1 256 ? -18.528 3.053 35.779 1.00 88.94 256 GLN A CA 1
ATOM 2032 C C . GLN A 1 256 ? -18.933 3.815 37.047 1.00 88.94 256 GLN A C 1
ATOM 2034 O O . GLN A 1 256 ? -19.498 3.220 37.960 1.00 88.94 256 GLN A O 1
ATOM 2039 N N . ASN A 1 257 ? -18.748 5.139 37.074 1.00 92.94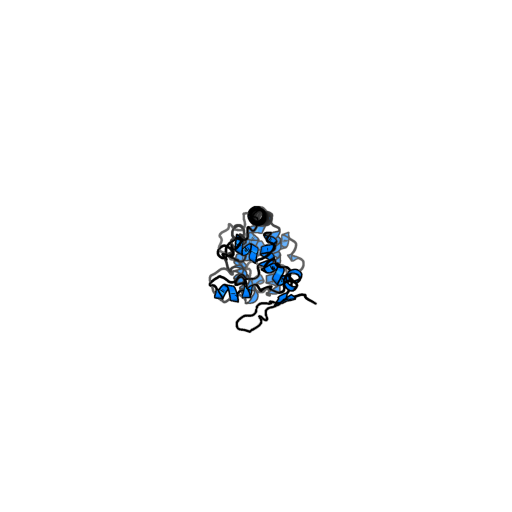 257 ASN A N 1
ATOM 2040 C CA . ASN A 1 257 ? -19.167 5.970 38.205 1.00 92.94 257 ASN A CA 1
ATOM 2041 C C . ASN A 1 257 ? -20.688 5.936 38.427 1.00 92.94 257 ASN A C 1
ATOM 2043 O O . ASN A 1 257 ? -21.139 5.912 39.572 1.00 92.94 257 ASN A O 1
ATOM 2047 N N . LYS A 1 258 ? -21.492 5.927 37.354 1.00 93.38 258 LYS A N 1
ATOM 2048 C CA . LYS A 1 258 ? -22.956 5.788 37.460 1.00 93.38 258 LYS A CA 1
ATOM 2049 C C . LYS A 1 258 ? -23.355 4.421 38.022 1.00 93.38 258 LYS A C 1
ATOM 2051 O O . LYS A 1 258 ? -24.212 4.366 38.899 1.00 93.38 258 LYS A O 1
ATOM 2056 N N . ILE A 1 259 ? -22.716 3.345 37.559 1.00 91.25 259 ILE A N 1
ATOM 2057 C CA . ILE A 1 259 ? -22.957 1.982 38.056 1.00 91.25 259 ILE A CA 1
ATOM 2058 C C . ILE A 1 259 ? -22.587 1.879 39.542 1.00 91.25 259 ILE A C 1
ATOM 2060 O O . ILE A 1 259 ? -23.400 1.415 40.336 1.00 91.25 259 ILE A O 1
ATOM 2064 N N . ALA A 1 260 ? -21.413 2.377 39.939 1.00 91.50 260 ALA A N 1
ATOM 2065 C CA . ALA A 1 260 ? -20.972 2.371 41.334 1.00 91.50 260 ALA A CA 1
ATOM 2066 C C . ALA A 1 260 ? -21.951 3.122 42.255 1.00 91.50 260 ALA A C 1
ATOM 2068 O O . ALA A 1 260 ? -22.330 2.606 43.305 1.00 91.50 260 ALA A O 1
ATOM 2069 N N . LYS A 1 261 ? -22.437 4.301 41.833 1.00 92.88 261 LYS A N 1
ATOM 2070 C CA . LYS A 1 261 ? -23.471 5.051 42.571 1.00 92.88 261 LYS A CA 1
ATOM 2071 C C . LYS A 1 261 ? -24.779 4.266 42.723 1.00 92.88 261 LYS A C 1
ATOM 2073 O O . LYS A 1 261 ? -25.374 4.293 43.795 1.00 92.88 261 LYS A O 1
ATOM 2078 N N . ALA A 1 262 ? -25.221 3.559 41.681 1.00 86.88 262 ALA A N 1
ATOM 2079 C CA . ALA A 1 262 ? -26.439 2.749 41.736 1.00 86.88 262 ALA A CA 1
ATOM 2080 C C . ALA A 1 262 ? -26.308 1.542 42.685 1.00 86.88 262 ALA A C 1
ATOM 2082 O O . ALA A 1 262 ? -27.270 1.199 43.370 1.00 86.88 262 ALA A O 1
ATOM 2083 N N . ILE A 1 263 ? -25.125 0.921 42.756 1.00 86.12 263 ILE A N 1
ATOM 2084 C CA . ILE A 1 263 ? -24.842 -0.173 43.700 1.00 86.12 263 ILE A CA 1
ATOM 2085 C C . ILE A 1 263 ? -24.877 0.343 45.145 1.00 86.12 263 ILE A C 1
ATOM 2087 O O . ILE A 1 263 ? -25.525 -0.267 45.992 1.00 86.12 263 ILE A O 1
ATOM 2091 N N . LEU A 1 264 ? -24.252 1.495 45.420 1.00 83.44 264 LEU A N 1
ATOM 2092 C CA . LEU A 1 264 ? -24.267 2.109 46.754 1.00 83.44 264 LEU A CA 1
ATOM 2093 C C . LEU A 1 264 ? -25.692 2.441 47.229 1.00 83.44 264 LEU A C 1
ATOM 2095 O O . LEU A 1 264 ? -26.027 2.161 48.375 1.00 83.44 264 LEU A O 1
ATOM 2099 N N . LEU A 1 265 ? -26.548 2.970 46.348 1.00 80.44 265 LEU A N 1
ATOM 2100 C CA . LEU A 1 265 ? -27.952 3.261 46.673 1.00 80.44 265 LEU A CA 1
ATOM 2101 C C . LEU A 1 265 ? -28.772 2.000 46.988 1.00 80.44 265 LEU A C 1
ATOM 2103 O O . LEU A 1 265 ? -29.646 2.048 47.847 1.00 80.44 265 LEU A O 1
ATOM 2107 N N . LYS A 1 266 ? -28.490 0.868 46.329 1.00 74.94 266 LYS A N 1
ATOM 2108 C CA . LYS A 1 266 ? -29.169 -0.409 46.612 1.00 74.94 266 LYS A CA 1
ATOM 2109 C C . LYS A 1 266 ? -28.740 -1.037 47.938 1.00 74.94 266 LYS A C 1
ATOM 2111 O O . LYS A 1 266 ? -29.566 -1.658 48.594 1.00 74.94 266 LYS A O 1
ATOM 2116 N N . ASN A 1 267 ? -27.484 -0.854 48.337 1.00 65.06 267 ASN A N 1
ATOM 2117 C CA . ASN A 1 267 ? -26.952 -1.414 49.582 1.00 65.06 267 ASN A CA 1
ATOM 2118 C C . ASN A 1 267 ? -27.265 -0.553 50.824 1.00 65.06 267 ASN A C 1
ATOM 2120 O O . ASN A 1 267 ? -27.035 -1.004 51.940 1.00 65.06 267 ASN A O 1
ATOM 2124 N N . GLY A 1 268 ? -27.772 0.673 50.644 1.00 53.75 268 GLY A N 1
ATOM 2125 C CA . GLY A 1 268 ? -28.161 1.580 51.731 1.00 53.75 268 GLY A CA 1
ATOM 2126 C C . GLY A 1 268 ? -29.627 1.487 52.176 1.00 53.75 268 GLY A C 1
ATOM 2127 O O . GLY A 1 268 ? -30.006 2.178 53.117 1.00 53.75 268 GLY A O 1
ATOM 2128 N N . ALA A 1 269 ? -30.462 0.672 51.523 1.00 46.91 269 ALA A N 1
ATOM 2129 C CA . ALA A 1 269 ? -31.859 0.478 51.914 1.00 46.91 269 ALA A CA 1
ATOM 2130 C C . ALA A 1 269 ? -31.983 -0.731 52.864 1.00 46.91 269 ALA A C 1
ATOM 2132 O O . ALA A 1 269 ? -31.694 -1.853 52.439 1.00 46.91 269 ALA A O 1
ATOM 2133 N N . PRO A 1 270 ? -32.418 -0.558 54.129 1.00 45.31 270 PRO A N 1
ATOM 2134 C CA . PRO A 1 270 ? -32.712 -1.690 54.998 1.00 45.31 270 PRO A CA 1
ATOM 2135 C C . PRO A 1 270 ? -33.901 -2.459 54.419 1.00 45.31 270 PRO A C 1
ATOM 2137 O O . PRO A 1 270 ? -34.948 -1.871 54.142 1.00 45.31 270 PRO A O 1
ATOM 2140 N N . LEU A 1 271 ? -33.754 -3.773 54.254 1.00 45.75 271 LEU A N 1
ATOM 2141 C CA . LEU A 1 271 ? -34.870 -4.673 53.975 1.00 45.75 271 LEU A CA 1
ATOM 2142 C C . LEU A 1 271 ? -35.818 -4.663 55.187 1.00 45.75 271 LEU A C 1
ATOM 2144 O O . LEU A 1 271 ? -35.647 -5.441 56.124 1.00 45.75 271 LEU A O 1
ATOM 2148 N N . GLN A 1 272 ? -36.806 -3.766 55.197 1.00 48.16 272 GLN A N 1
ATOM 2149 C CA . GLN A 1 272 ? -37.956 -3.893 56.089 1.00 48.16 272 GLN A CA 1
ATOM 2150 C C . GLN A 1 272 ? -38.846 -5.017 55.554 1.00 48.16 272 GLN A C 1
ATOM 2152 O O . GLN A 1 272 ? -39.622 -4.833 54.618 1.00 48.16 272 GLN A O 1
ATOM 2157 N N . PHE A 1 273 ? -38.706 -6.201 56.145 1.00 46.16 273 PHE A N 1
ATOM 2158 C CA . PHE A 1 273 ? -39.687 -7.269 56.000 1.00 46.16 273 PHE A CA 1
ATOM 2159 C C . PHE A 1 273 ? -40.979 -6.842 56.718 1.00 46.16 273 PHE A C 1
ATOM 2161 O O . PHE A 1 273 ? -40.907 -6.471 57.893 1.00 46.16 273 PHE A O 1
ATOM 2168 N N . PRO A 1 274 ? -42.159 -6.871 56.070 1.00 45.19 274 PRO A N 1
ATOM 2169 C CA . PRO A 1 274 ? -43.405 -6.548 56.749 1.00 45.19 274 PRO A CA 1
ATOM 2170 C C . PRO A 1 274 ? -43.706 -7.647 57.769 1.00 45.19 274 PRO A C 1
ATOM 2172 O O . PRO A 1 274 ? -43.859 -8.813 57.403 1.00 45.19 274 PRO A O 1
ATOM 2175 N N . SER A 1 275 ? -43.801 -7.287 59.049 1.00 44.47 275 SER A N 1
ATOM 2176 C CA . SER A 1 275 ? -44.297 -8.197 60.079 1.00 44.47 275 SER A CA 1
ATOM 2177 C C . SER A 1 275 ? -45.750 -8.559 59.757 1.00 44.47 275 SER A C 1
ATOM 2179 O O . SER A 1 275 ? -46.637 -7.706 59.862 1.00 44.47 275 SER A O 1
ATOM 2181 N N . MET A 1 276 ? -46.016 -9.809 59.375 1.00 40.78 276 MET A N 1
ATOM 2182 C CA . MET A 1 276 ? -47.381 -10.332 59.375 1.00 40.78 276 MET A CA 1
ATOM 2183 C C . MET A 1 276 ? -47.891 -10.339 60.818 1.00 40.78 276 MET A C 1
ATOM 2185 O O . MET A 1 276 ? -47.413 -11.103 61.655 1.00 40.78 276 MET A O 1
ATOM 2189 N N . ARG A 1 277 ? -48.862 -9.468 61.109 1.00 45.25 277 ARG A N 1
ATOM 2190 C CA . ARG A 1 277 ? -49.719 -9.591 62.289 1.00 45.25 277 ARG A CA 1
ATOM 2191 C C . ARG A 1 277 ? -50.582 -10.834 62.102 1.00 45.25 277 ARG A C 1
ATOM 2193 O O . ARG A 1 277 ? -51.482 -10.838 61.268 1.00 45.25 277 ARG A O 1
ATOM 2200 N N . ILE A 1 278 ? -50.289 -11.869 62.879 1.00 44.56 278 ILE A N 1
ATOM 2201 C CA . ILE A 1 278 ? -51.206 -12.980 63.116 1.00 44.56 278 ILE A CA 1
ATOM 2202 C C . ILE A 1 278 ? -52.316 -12.416 64.010 1.00 44.56 278 ILE A C 1
ATOM 2204 O O . ILE A 1 278 ? -52.063 -12.041 65.154 1.00 44.56 278 ILE A O 1
ATOM 2208 N N . LEU A 1 279 ? -53.512 -12.257 63.445 1.00 43.66 279 LEU A N 1
ATOM 2209 C CA . LEU A 1 279 ? -54.732 -12.033 64.215 1.00 43.66 279 LEU A CA 1
ATOM 2210 C C . LEU A 1 279 ? -55.212 -13.402 64.709 1.00 43.66 279 LEU A C 1
ATOM 2212 O O . LEU A 1 279 ? -55.297 -14.336 63.912 1.00 43.66 279 LEU A O 1
ATOM 2216 N N . PHE A 1 280 ? -55.423 -13.486 66.023 1.00 51.41 280 PHE A N 1
ATOM 2217 C CA . PHE A 1 280 ? -56.043 -14.612 66.723 1.00 51.41 280 PHE A CA 1
ATOM 2218 C C . PHE A 1 280 ? -57.487 -14.832 66.270 1.00 51.41 280 PHE A C 1
ATOM 2220 O O . PHE A 1 280 ? -58.157 -13.819 65.955 1.00 51.41 280 PHE A O 1
#

Organism: NCBI:txid461633

Nearest PDB structures (foldseek):
  8yv8-assembly1_K  TM=8.493E-01  e=5.646E-05  Homo sapiens
  2p7v-assembly1_A  TM=2.696E-01  e=4.538E+00  Escherichia coli

Foldseek 3Di:
DFQKAAALDDDPNDGDGDIGTQCCCFAAPNDGRVVQNPDNHRHDCVRVLNDQACVSQVVVVAHRLPPCSVVCVLLPHRYNSLVCVVCPRVNPPPDVPPPPPCPQQNQDPCLVVQLVCCLVPNDDPDPDDDRSVRSSLVSLLVLLCVQVVCPDQPPPPDPAPQSSLVSLLVLCVVVVVCVPDHDSVLRPSRNVSVVVDHSVVSVVSVVVSVVSSCVGPVNVVVVVVSVVVVVVVSVVSNVVSVVVVVVVVVVVVVVVVVVVVVVVVVVPDDPPDDDPPDDD

Sequence (280 aa):
MDFAASCKNQKDDKACSFRFCYKCLLNRYGEKAEEMELLGDWKCPKCRGICNCSFCMKRRGHQPTGILAHTAKATGFSSVSEMLQVQGPESISVSPRKLPSTKVLDLKEGFPESVLYELMHGCGRRRGQYSSIVQFRNQLLGLIQQETGQKSLLTTTTDNGDSWAQGLCKCMFDSHYALKEFPFDCFDIHGEGYKKLDTTKKLRLLNFLCDEALGTENLRSWIDEQNSKVIERRKKAKEKVLAAKEKERGMKRKMQNKIAKAILLKNGAPLQFPSMRILF